Protein AF-W2Y1C1-F1 (afdb_monomer)

Organism: NCBI:txid1317064

Solvent-accessible surface area (backbone atoms only — not comparable to full-atom values): 19118 Å² total; per-residue (Å²): 136,92,86,82,86,90,80,85,86,87,85,84,86,80,88,86,84,77,86,64,87,60,92,94,52,86,65,85,76,86,82,82,87,80,84,95,83,84,92,86,86,74,84,79,71,72,71,72,73,74,77,75,71,85,65,76,79,75,76,80,75,84,73,80,56,104,54,72,65,64,67,72,53,50,50,73,66,54,54,57,51,49,73,68,42,90,41,100,44,55,74,48,50,44,58,72,80,59,86,92,55,79,91,70,77,86,34,78,42,81,39,83,65,96,59,75,68,69,80,72,56,66,65,88,60,43,38,34,40,30,51,57,84,54,64,69,57,49,34,52,33,36,74,62,64,22,37,37,22,40,68,59,60,73,81,63,59,87,44,42,68,38,63,67,58,42,46,46,43,37,36,71,51,62,51,61,67,92,83,64,93,84,76,73,84,67,103,72,78,75,44,60,56,49,72,87,7,55,52,43,55,19,64,78,63,45,28,32,18,38,37,32,65,59,90,60,64,31,48,73,68,47,14,53,24,51,34,49,47,44,40,54,41,46,58,55,33,52,74,36,72,76,35,43,81,42,46,36,36,37,55,39,63,69,47,72,84,34,56,84,50,26,35,57,49,61,72,54,38,52,72,44,28,81,44,68,45,63,50,60,48,59,63,57,82,78,52,88,89,60,101,64,93,74,63,48,57,60,94,72,134

InterPro domains:
  IPR001223 Glycoside hydrolase family 18, catalytic domain [PF00704] (197-298)
  IPR017853 Glycoside hydrolase superfamily [SSF51445] (135-301)
  IPR051887 Glycosyl Hydrolase 18 Domain-Containing Protein [PTHR46290] (194-298)

Structure (mmCIF, N/CA/C/O backbone):
data_AF-W2Y1C1-F1
#
_entry.id   AF-W2Y1C1-F1
#
loop_
_atom_site.group_PDB
_atom_site.id
_atom_site.type_symbol
_atom_site.label_atom_id
_atom_site.label_alt_id
_atom_site.label_comp_id
_atom_site.label_asym_id
_atom_site.label_entity_id
_atom_site.label_seq_id
_atom_site.pdbx_PDB_ins_code
_atom_site.Cartn_x
_atom_site.Cartn_y
_atom_site.Cartn_z
_atom_site.occupancy
_atom_site.B_iso_or_equiv
_atom_site.auth_seq_id
_atom_site.auth_comp_id
_atom_site.auth_asym_id
_atom_site.auth_atom_id
_atom_site.pdbx_PDB_model_num
ATOM 1 N N . MET A 1 1 ? -38.221 22.170 106.909 1.00 33.59 1 MET A N 1
ATOM 2 C CA . MET A 1 1 ? -37.457 20.911 107.041 1.00 33.59 1 MET A CA 1
ATOM 3 C C . MET A 1 1 ? -37.468 20.215 105.690 1.00 33.59 1 MET A C 1
ATOM 5 O O . MET A 1 1 ? -38.482 20.268 105.009 1.00 33.59 1 MET A O 1
ATOM 9 N N . GLU A 1 2 ? -36.304 19.722 105.279 1.00 37.00 2 GLU A N 1
ATOM 10 C CA . GLU A 1 2 ? -35.872 19.423 103.906 1.00 37.00 2 GLU A CA 1
ATOM 11 C C . GLU A 1 2 ? -36.689 18.449 103.045 1.00 37.00 2 GLU A C 1
ATOM 13 O O . GLU A 1 2 ? -37.281 17.485 103.519 1.00 37.00 2 GLU A O 1
ATOM 18 N N . GLY A 1 3 ? -36.538 18.641 101.728 1.00 28.33 3 GLY A N 1
ATO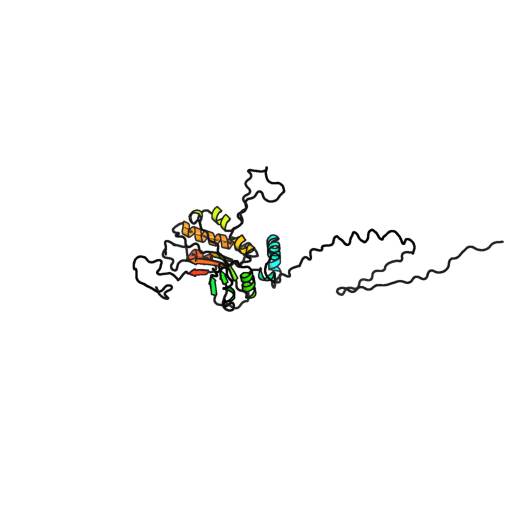M 19 C CA . GLY A 1 3 ? -36.757 17.647 100.673 1.00 28.33 3 GLY A CA 1
ATOM 20 C C . GLY A 1 3 ? -37.292 18.321 99.404 1.00 28.33 3 GLY A C 1
ATOM 21 O O . GLY A 1 3 ? -38.180 19.149 99.492 1.00 28.33 3 GLY A O 1
ATOM 22 N N . ARG A 1 4 ? -36.851 18.050 98.174 1.00 31.17 4 ARG A N 1
ATOM 23 C CA . ARG A 1 4 ? -35.955 17.029 97.631 1.00 31.17 4 ARG A CA 1
ATOM 24 C C . ARG A 1 4 ? -35.620 17.456 96.189 1.00 31.17 4 ARG A C 1
ATOM 26 O O . ARG A 1 4 ? -36.469 18.004 95.493 1.00 31.17 4 ARG A O 1
ATOM 33 N N . LYS A 1 5 ? -34.380 17.201 95.768 1.00 31.73 5 LYS A N 1
ATOM 34 C CA . LYS A 1 5 ? -33.826 17.478 94.432 1.00 31.73 5 LYS A CA 1
ATOM 35 C C . LYS A 1 5 ? -34.551 16.715 93.308 1.00 31.73 5 LYS A C 1
ATOM 37 O O . LYS A 1 5 ? -35.069 15.618 93.510 1.00 31.73 5 LYS A O 1
ATOM 42 N N . SER A 1 6 ? -34.509 17.328 92.130 1.00 32.16 6 SER A N 1
ATOM 43 C CA . SER A 1 6 ? -35.015 16.920 90.818 1.00 32.16 6 SER A CA 1
ATOM 44 C C . SER A 1 6 ? -34.502 15.562 90.300 1.00 32.16 6 SER A C 1
ATOM 46 O O . SER A 1 6 ? -33.343 15.195 90.491 1.00 32.16 6 SER A O 1
ATOM 48 N N . ARG A 1 7 ? -35.365 14.846 89.560 1.00 31.11 7 ARG A N 1
ATOM 49 C CA . ARG A 1 7 ? -35.014 13.807 88.570 1.00 31.11 7 ARG A CA 1
ATOM 50 C C . ARG A 1 7 ? -35.777 14.100 87.266 1.00 31.11 7 ARG A C 1
ATOM 52 O O . ARG A 1 7 ? -36.976 14.356 87.361 1.00 31.11 7 ARG A O 1
ATOM 59 N N . PRO A 1 8 ? -35.143 14.051 86.082 1.00 32.84 8 PRO A N 1
ATOM 60 C CA . PRO A 1 8 ? -35.840 14.163 84.801 1.00 32.84 8 PRO A CA 1
ATOM 61 C C . PRO A 1 8 ? -36.408 12.803 84.327 1.00 32.84 8 PRO A C 1
ATOM 63 O O . PRO A 1 8 ? -35.966 11.754 84.812 1.00 32.84 8 PRO A O 1
ATOM 66 N N . PRO A 1 9 ? -37.391 12.799 83.402 1.00 31.77 9 PRO A N 1
ATOM 67 C CA . PRO A 1 9 ? -37.983 11.592 82.825 1.00 31.77 9 PRO A CA 1
ATOM 68 C C . PRO A 1 9 ? -37.158 11.003 81.663 1.00 31.77 9 PRO A C 1
ATOM 70 O O . PRO A 1 9 ? -36.248 11.627 81.132 1.00 31.77 9 PRO A O 1
ATOM 73 N N . LYS A 1 10 ? -37.486 9.749 81.336 1.00 33.12 10 LYS A N 1
ATOM 74 C CA . LYS A 1 10 ? -36.763 8.784 80.492 1.00 33.12 10 LYS A CA 1
ATOM 75 C C . LYS A 1 10 ? -36.740 9.153 78.996 1.00 33.12 10 LYS A C 1
ATOM 77 O O . LYS A 1 10 ? -37.802 9.323 78.406 1.00 33.12 10 LYS A O 1
ATOM 82 N N . ASP A 1 11 ? -35.555 9.129 78.384 1.00 30.27 11 ASP A N 1
ATOM 83 C CA . ASP A 1 11 ? -35.359 9.161 76.927 1.00 30.27 11 ASP A CA 1
ATOM 84 C C . ASP A 1 11 ? -35.659 7.788 76.295 1.00 30.27 11 ASP A C 1
ATOM 86 O O . ASP A 1 11 ? -35.026 6.779 76.614 1.00 30.27 11 ASP A O 1
ATOM 90 N N . THR A 1 12 ? -36.610 7.740 75.361 1.00 32.06 12 THR A N 1
ATOM 91 C CA . THR A 1 12 ? -36.814 6.611 74.438 1.00 32.06 12 THR A CA 1
ATOM 92 C C . THR A 1 12 ? -35.918 6.779 73.209 1.00 32.06 12 THR A C 1
ATOM 94 O O . THR A 1 12 ? -36.185 7.622 72.357 1.00 32.06 12 THR A O 1
ATOM 97 N N . PHE A 1 13 ? -34.878 5.950 73.084 1.00 31.59 13 PHE A N 1
ATOM 98 C CA . PHE A 1 13 ? -34.074 5.815 71.865 1.00 31.59 13 PHE A CA 1
ATOM 99 C C . PHE A 1 13 ? -34.781 4.888 70.861 1.00 31.59 13 PHE A C 1
ATOM 101 O O . PHE A 1 13 ? -35.104 3.748 71.194 1.00 31.59 13 PHE A O 1
ATOM 108 N N . ARG A 1 14 ? -34.980 5.332 69.613 1.00 35.50 14 ARG A N 1
ATOM 109 C CA . ARG A 1 14 ? -35.251 4.437 68.474 1.00 35.50 14 ARG A CA 1
ATOM 110 C C . ARG A 1 14 ? -34.056 4.462 67.526 1.00 35.50 14 ARG A C 1
ATOM 112 O O . ARG A 1 14 ? -33.655 5.524 67.065 1.00 35.50 14 ARG A O 1
ATOM 119 N N . SER A 1 15 ? -33.499 3.284 67.263 1.00 30.78 15 SER A N 1
ATOM 120 C CA . SER A 1 15 ? -32.454 3.063 66.262 1.00 30.78 15 SER A CA 1
ATOM 121 C C . SER A 1 15 ? -33.095 2.882 64.885 1.00 30.78 15 SER A C 1
ATOM 123 O O . SER A 1 15 ? -34.077 2.149 64.763 1.00 30.78 15 SER A O 1
ATOM 125 N N . PHE A 1 16 ? -32.538 3.525 63.859 1.00 36.47 16 PHE A N 1
ATOM 126 C CA . PHE A 1 16 ? -32.859 3.248 62.460 1.00 36.47 16 PHE A CA 1
ATOM 127 C C . PHE A 1 16 ? -31.677 2.526 61.819 1.00 36.47 16 PHE A C 1
ATOM 129 O O . PHE A 1 16 ? -30.530 2.943 61.958 1.00 36.47 16 PHE A O 1
ATOM 136 N N . SER A 1 17 ? -31.959 1.433 61.115 1.00 30.03 17 SER A N 1
ATOM 137 C CA . SER A 1 17 ? -30.985 0.719 60.288 1.00 30.03 17 SER A CA 1
ATOM 138 C C . SER A 1 17 ? -31.431 0.809 58.835 1.00 30.03 17 SER A C 1
ATOM 140 O O . SER A 1 17 ? -32.574 0.483 58.523 1.00 30.03 17 SER A O 1
ATOM 142 N N . CYS A 1 18 ? -30.541 1.267 57.956 1.00 33.91 18 CYS A N 1
ATOM 143 C CA . CYS A 1 18 ? -30.734 1.239 56.510 1.00 33.91 18 CYS A CA 1
ATOM 144 C C . CYS A 1 18 ? -29.774 0.200 55.922 1.00 33.91 18 CYS A C 1
ATOM 146 O O . CYS A 1 18 ? -28.588 0.203 56.251 1.00 33.91 18 CYS A O 1
ATOM 148 N N . VAL A 1 19 ? -30.294 -0.700 55.088 1.00 31.72 19 VAL A N 1
ATOM 149 C CA . VAL A 1 19 ? -29.521 -1.759 54.430 1.00 31.72 19 VAL A CA 1
ATOM 150 C C . VAL A 1 19 ? -29.437 -1.419 52.948 1.00 31.72 19 VAL A C 1
ATOM 152 O O . VAL A 1 19 ? -30.465 -1.331 52.281 1.00 31.72 19 VAL A O 1
ATOM 155 N N . ILE A 1 20 ? -28.223 -1.245 52.427 1.00 38.78 20 ILE A N 1
ATOM 156 C CA . ILE A 1 20 ? -27.975 -1.042 50.994 1.00 38.78 20 ILE A CA 1
ATOM 157 C C . ILE A 1 20 ? -27.226 -2.264 50.465 1.00 38.78 20 ILE A C 1
ATOM 159 O O . ILE A 1 20 ? -26.261 -2.721 51.077 1.00 38.78 20 ILE A O 1
ATOM 163 N N . ARG A 1 21 ? -27.682 -2.807 49.331 1.00 28.33 21 ARG A N 1
ATOM 164 C CA . ARG A 1 21 ? -27.119 -4.010 48.709 1.00 28.33 21 ARG A CA 1
ATOM 165 C C . ARG A 1 21 ? -26.461 -3.641 47.380 1.00 28.33 21 ARG A C 1
ATOM 167 O O . ARG A 1 21 ? -27.144 -3.187 46.470 1.00 28.33 21 ARG A O 1
ATOM 174 N N . SER A 1 22 ? -25.155 -3.867 47.267 1.00 34.47 22 SER A N 1
ATOM 175 C CA . SER A 1 22 ? -24.415 -3.815 46.002 1.00 34.47 22 SER A CA 1
ATOM 176 C C . SER A 1 22 ? -23.390 -4.948 45.980 1.00 34.47 22 SER A C 1
ATOM 178 O O . SER A 1 22 ? -22.677 -5.150 46.960 1.00 34.47 22 SER A O 1
ATOM 180 N N . SER A 1 23 ? -23.377 -5.719 44.891 1.00 47.03 23 SER A N 1
ATOM 181 C CA . SER A 1 23 ? -22.352 -6.722 44.560 1.00 47.03 23 SER A CA 1
ATOM 182 C C . SER A 1 23 ? -21.914 -7.641 45.711 1.00 47.03 23 SER A C 1
ATOM 184 O O . SER A 1 23 ? -20.734 -7.746 46.026 1.00 47.03 23 SER A O 1
ATOM 186 N N . GLY A 1 24 ? -22.871 -8.332 46.339 1.00 44.22 24 GLY A N 1
ATOM 187 C CA . GLY A 1 24 ? -22.596 -9.510 47.176 1.00 44.22 24 GLY A CA 1
ATOM 188 C C . GLY A 1 24 ? -22.028 -9.270 48.582 1.00 44.22 24 GLY A C 1
ATOM 189 O O . GLY A 1 24 ? -21.996 -10.222 49.357 1.00 44.22 24 GLY A O 1
ATOM 190 N N . THR A 1 25 ? -21.672 -8.040 48.959 1.00 32.53 25 THR A N 1
ATOM 191 C CA . THR A 1 25 ? -21.098 -7.735 50.284 1.00 32.53 25 THR A CA 1
ATOM 192 C C . THR A 1 25 ? -22.050 -6.872 51.113 1.00 32.53 25 THR A C 1
ATOM 194 O O . THR A 1 25 ? -22.558 -5.855 50.640 1.00 32.53 25 THR A O 1
ATOM 197 N N . LEU A 1 26 ? -22.321 -7.288 52.355 1.00 29.98 26 LEU A N 1
ATOM 198 C CA . LEU A 1 26 ? -23.201 -6.575 53.285 1.00 29.98 26 LEU A CA 1
ATOM 199 C C . LEU A 1 26 ? -22.378 -5.597 54.132 1.00 29.98 26 LEU A C 1
ATOM 201 O O . LEU A 1 26 ? -21.481 -6.018 54.859 1.00 29.98 26 LEU A O 1
ATOM 205 N N . TYR A 1 27 ? -22.707 -4.308 54.074 1.00 34.59 27 TYR A N 1
ATOM 206 C CA . TYR A 1 27 ? -22.121 -3.296 54.954 1.00 34.59 27 TYR A CA 1
ATOM 207 C C . TYR A 1 27 ? -23.166 -2.839 55.970 1.00 34.59 27 TYR A C 1
ATOM 209 O O . TYR A 1 27 ? -24.255 -2.404 55.597 1.00 34.59 27 TYR A O 1
ATOM 217 N N . GLN A 1 28 ? -22.831 -2.933 57.258 1.00 30.23 28 GLN A N 1
ATOM 218 C CA . GLN A 1 28 ? -23.665 -2.443 58.352 1.00 30.23 28 GLN A CA 1
ATOM 219 C C . GLN A 1 28 ? -23.005 -1.198 58.948 1.00 30.23 28 GLN A C 1
ATOM 221 O O . GLN A 1 28 ? -21.964 -1.289 59.593 1.00 30.23 28 GLN A O 1
ATOM 226 N N . ILE A 1 29 ? -23.598 -0.028 58.715 1.00 37.66 29 ILE A N 1
ATOM 227 C CA . ILE A 1 29 ? -23.117 1.240 59.275 1.00 37.66 29 ILE A CA 1
ATOM 228 C C . ILE A 1 29 ? -24.032 1.613 60.442 1.00 37.66 29 ILE A C 1
ATOM 230 O O . ILE A 1 29 ? -25.232 1.815 60.255 1.00 37.66 29 ILE A O 1
ATOM 234 N N . GLN A 1 30 ? -23.473 1.697 61.651 1.00 32.31 30 GLN A N 1
ATOM 235 C CA . GLN A 1 30 ? -24.168 2.256 62.811 1.00 32.31 30 GLN A CA 1
ATOM 236 C C . GLN A 1 30 ? -23.915 3.761 62.880 1.00 32.31 30 GLN A C 1
ATOM 238 O O . GLN A 1 30 ? -22.775 4.192 63.035 1.00 32.31 30 GLN A O 1
ATOM 243 N N . ILE A 1 31 ? -24.977 4.562 62.802 1.00 41.81 31 ILE A N 1
ATOM 244 C CA . ILE A 1 31 ? -24.903 6.004 63.051 1.00 41.81 31 ILE A CA 1
ATOM 245 C C . ILE A 1 31 ? -25.403 6.261 64.477 1.00 41.81 31 ILE A C 1
ATOM 247 O O . ILE A 1 31 ? -26.565 6.006 64.794 1.00 41.81 31 ILE A O 1
ATOM 251 N N . GLY A 1 32 ? -24.503 6.730 65.346 1.00 30.23 32 GLY A N 1
ATOM 252 C CA . GLY A 1 32 ? -24.817 7.182 66.704 1.00 30.23 32 GLY A CA 1
ATOM 253 C C . GLY A 1 32 ? -25.530 8.538 66.689 1.00 30.23 32 GLY A C 1
ATOM 254 O O . GLY A 1 32 ? -25.174 9.421 65.915 1.00 30.23 32 GLY A O 1
ATOM 255 N N . GLY A 1 33 ? -26.570 8.676 67.515 1.00 31.58 33 GLY A N 1
ATOM 256 C CA . GLY A 1 33 ? -27.551 9.764 67.453 1.00 31.58 33 GLY A CA 1
ATOM 257 C C . GLY A 1 33 ? -27.022 11.177 67.732 1.00 31.58 33 GLY A C 1
ATOM 258 O O . GLY A 1 33 ? -26.149 11.385 68.572 1.00 31.58 33 GLY A O 1
ATOM 259 N N . ILE A 1 34 ? -27.636 12.157 67.063 1.00 35.75 34 ILE A N 1
ATOM 260 C CA . ILE A 1 34 ? -27.448 13.598 67.287 1.00 35.75 34 ILE A CA 1
ATOM 261 C C . ILE A 1 34 ? -28.787 14.186 67.768 1.00 35.75 34 ILE A C 1
ATOM 263 O O . ILE A 1 34 ? -29.848 13.819 67.262 1.00 35.75 34 ILE A O 1
ATOM 267 N N . ARG A 1 35 ? -28.740 15.064 68.781 1.00 32.22 35 ARG A N 1
ATOM 268 C CA . ARG A 1 35 ? -29.907 15.755 69.361 1.00 32.22 35 ARG A CA 1
ATOM 269 C C . ARG A 1 35 ? -30.404 16.892 68.457 1.00 32.22 35 ARG A C 1
ATOM 271 O O . ARG A 1 35 ? -29.612 17.590 67.834 1.00 32.22 35 ARG A O 1
ATOM 278 N N . TYR A 1 36 ? -31.726 17.063 68.433 1.00 38.03 36 TYR A N 1
ATOM 279 C CA . TYR A 1 36 ? -32.459 18.163 67.804 1.00 38.03 36 TYR A CA 1
ATOM 280 C C . TYR A 1 36 ? -32.119 19.501 68.476 1.00 38.03 36 TYR A C 1
ATOM 282 O O . TYR A 1 36 ? -32.467 19.681 69.635 1.00 38.03 36 TYR A O 1
ATOM 290 N N . GLU A 1 37 ? -31.448 20.399 67.753 1.00 39.38 37 GLU A N 1
ATOM 291 C CA . GLU A 1 37 ? -31.664 21.860 67.709 1.00 39.38 37 GLU A CA 1
ATOM 292 C C . GLU A 1 37 ? -30.449 22.520 67.044 1.00 39.38 37 GLU A C 1
ATOM 294 O O . GLU A 1 37 ? -29.437 22.768 67.687 1.00 39.38 37 GLU A O 1
ATOM 299 N N . GLN A 1 38 ? -30.545 22.746 65.732 1.00 35.00 38 GLN A N 1
ATOM 300 C CA . GLN A 1 38 ? -29.892 23.819 64.959 1.00 35.00 38 GLN A CA 1
ATOM 301 C C . GLN A 1 38 ? -30.310 23.653 63.489 1.00 35.00 38 GLN A C 1
ATOM 303 O O . GLN A 1 38 ? -29.526 23.378 62.584 1.00 35.00 38 GLN A O 1
ATOM 308 N N . ALA A 1 39 ? -31.617 23.765 63.258 1.00 44.31 39 ALA A N 1
ATOM 309 C CA . ALA A 1 39 ? -32.189 23.879 61.928 1.00 44.31 39 ALA A CA 1
ATOM 310 C C . ALA A 1 39 ? -32.292 25.369 61.585 1.00 44.31 39 ALA A C 1
ATOM 312 O O . ALA A 1 39 ? -33.227 26.014 62.037 1.00 44.31 39 ALA A O 1
ATOM 313 N N . MET A 1 40 ? -31.308 25.906 60.854 1.00 43.72 40 MET A N 1
ATOM 314 C CA . MET A 1 40 ? -31.415 27.039 59.904 1.00 43.72 40 MET A CA 1
ATOM 315 C C . MET A 1 40 ? -30.046 27.695 59.669 1.00 43.72 40 MET A C 1
ATOM 317 O O . MET A 1 40 ? -29.857 28.862 59.980 1.00 43.72 40 MET A O 1
ATOM 321 N N . GLN A 1 41 ? -29.081 26.966 59.095 1.00 39.50 41 GLN A N 1
ATOM 322 C CA . GLN A 1 41 ? -27.961 27.587 58.360 1.00 39.50 41 GLN A CA 1
ATOM 323 C C . GLN A 1 41 ? -27.141 26.579 57.533 1.00 39.50 41 GLN A C 1
ATOM 325 O O . GLN A 1 41 ? -25.924 26.627 57.509 1.00 39.50 41 GLN A O 1
ATOM 330 N N . CYS A 1 42 ? -27.799 25.664 56.813 1.00 34.12 42 CYS A N 1
ATOM 331 C CA . CYS A 1 42 ? -27.120 24.751 55.872 1.00 34.12 42 CYS A CA 1
ATOM 332 C C . CYS A 1 42 ? -27.890 24.567 54.552 1.00 34.12 42 CYS A C 1
ATOM 334 O O . CYS A 1 42 ? -27.842 23.504 53.945 1.00 34.12 42 CYS A O 1
ATOM 336 N N . LEU A 1 43 ? -28.605 25.597 54.086 1.00 39.59 43 LEU A N 1
ATOM 337 C CA . LEU A 1 43 ? -29.341 25.551 52.809 1.00 39.59 43 LEU A CA 1
ATOM 338 C C . LEU A 1 43 ? -28.668 26.326 51.664 1.00 39.59 43 LEU A C 1
ATOM 340 O O . LEU A 1 43 ? -29.218 26.390 50.573 1.00 39.59 43 LEU A O 1
ATOM 344 N N . LEU A 1 44 ? -27.454 26.850 51.871 1.00 40.19 44 LEU A N 1
ATOM 345 C CA . LEU A 1 44 ? -26.709 27.595 50.841 1.00 40.19 44 LEU A CA 1
ATOM 346 C C . LEU A 1 44 ? -25.335 27.013 50.469 1.00 40.19 44 LEU A C 1
ATOM 348 O O . LEU A 1 44 ? -24.676 27.555 49.593 1.00 40.19 44 LEU A O 1
ATOM 352 N N . VAL A 1 45 ? -24.923 25.877 51.043 1.00 41.25 45 VAL A N 1
ATOM 353 C CA . VAL A 1 45 ? -23.662 25.197 50.657 1.00 41.25 45 VAL A CA 1
ATOM 354 C C . VAL A 1 45 ? -23.911 23.882 49.896 1.00 41.25 45 VAL A C 1
ATOM 356 O O . VAL A 1 45 ? -23.011 23.342 49.263 1.00 41.25 45 VAL A O 1
ATOM 359 N N . GLY A 1 46 ? -25.158 23.397 49.851 1.00 37.31 46 GLY A N 1
ATOM 360 C CA . GLY A 1 46 ? -25.524 22.167 49.133 1.00 37.31 46 GLY A CA 1
ATOM 361 C C . GLY A 1 46 ? -25.825 22.329 47.636 1.00 37.31 46 GLY A C 1
ATOM 362 O O . GLY A 1 46 ? -25.932 21.328 46.939 1.00 37.31 46 GLY A O 1
ATOM 363 N N . LEU A 1 47 ? -25.958 23.559 47.127 1.00 39.69 47 LEU A N 1
ATOM 364 C CA . LEU A 1 47 ? -26.358 23.821 45.732 1.00 39.69 47 LEU A CA 1
ATOM 365 C C . LEU A 1 47 ? -25.223 24.313 44.821 1.00 39.69 47 LEU A C 1
ATOM 367 O O . LEU A 1 47 ? -25.422 24.400 43.615 1.00 39.69 47 LEU A O 1
ATOM 371 N N . VAL A 1 48 ? -24.020 24.561 45.352 1.00 39.34 48 VAL A N 1
ATOM 372 C CA . VAL A 1 48 ? -22.845 24.956 44.541 1.00 39.34 48 VAL A CA 1
ATOM 373 C C . VAL A 1 48 ? -21.913 23.770 44.235 1.00 39.34 48 VAL A C 1
ATOM 375 O O . VAL A 1 48 ? -21.058 23.862 43.364 1.00 39.34 48 VAL A O 1
ATOM 378 N N . LEU A 1 49 ? -22.131 22.600 44.848 1.00 38.66 49 LEU A N 1
ATOM 379 C CA . LEU A 1 49 ? -21.380 21.367 44.546 1.00 38.66 49 LEU A CA 1
ATOM 380 C C . LEU A 1 49 ? -22.110 20.394 43.601 1.00 38.66 49 LEU A C 1
ATOM 382 O O . LEU A 1 49 ? -21.600 19.314 43.326 1.00 38.66 49 LEU A O 1
ATOM 386 N N . LEU A 1 50 ? -23.265 20.785 43.053 1.00 41.22 50 LEU A N 1
ATOM 387 C CA . LEU A 1 50 ? -23.993 20.024 42.023 1.00 41.22 50 LEU A CA 1
ATOM 388 C C . LEU A 1 50 ? -23.775 20.557 40.592 1.00 41.22 50 LEU A C 1
ATOM 390 O O . LEU A 1 50 ? -24.395 20.062 39.658 1.00 41.22 50 LEU A O 1
ATOM 394 N N . ALA A 1 51 ? -22.873 21.528 40.404 1.00 43.12 51 ALA A N 1
ATOM 395 C CA . ALA A 1 51 ? -22.558 22.124 39.098 1.00 43.12 51 ALA A CA 1
ATOM 396 C C . ALA A 1 51 ? -21.104 21.891 38.632 1.00 43.12 51 ALA A C 1
ATOM 398 O O . ALA A 1 51 ? -20.607 22.618 37.777 1.00 43.12 51 ALA A O 1
ATOM 399 N N . ALA A 1 52 ? -20.410 20.881 39.167 1.00 40.78 52 ALA A N 1
ATOM 400 C CA . ALA A 1 52 ? -19.052 20.532 38.737 1.00 40.78 52 ALA A CA 1
ATOM 401 C C . ALA A 1 52 ? -18.812 19.016 38.735 1.00 40.78 52 ALA A C 1
ATOM 403 O O . ALA A 1 52 ? -17.815 18.519 39.247 1.00 40.78 52 ALA A O 1
ATOM 404 N N . THR A 1 53 ? -19.733 18.264 38.139 1.00 38.62 53 THR A N 1
ATOM 405 C CA . THR A 1 53 ? -19.451 16.906 37.667 1.00 38.62 53 THR A CA 1
ATOM 406 C C . THR A 1 53 ? -20.037 16.724 36.271 1.00 38.62 53 THR A C 1
ATOM 408 O O . THR A 1 53 ? -20.862 15.850 36.023 1.00 38.62 53 THR A O 1
ATOM 411 N N . THR A 1 54 ? -19.539 17.494 35.299 1.00 38.94 54 THR A N 1
ATOM 412 C CA . THR A 1 54 ? -19.317 16.915 33.968 1.00 38.94 54 THR A CA 1
ATOM 413 C C . THR A 1 54 ? -18.295 15.800 34.145 1.00 38.94 54 THR A C 1
ATOM 415 O O . THR A 1 54 ? -17.095 15.976 33.949 1.00 38.94 54 THR A O 1
ATOM 418 N N . GLN A 1 55 ? -18.772 14.643 34.602 1.00 36.22 55 GLN A N 1
ATOM 419 C CA . GLN A 1 55 ? -18.075 13.396 34.386 1.00 36.22 55 GLN A CA 1
ATOM 420 C C . GLN A 1 55 ? -17.970 13.273 32.870 1.00 36.22 55 GLN A C 1
ATOM 422 O O . GLN A 1 55 ? -18.969 13.046 32.187 1.00 36.22 55 GLN A O 1
ATOM 427 N N . CYS A 1 56 ? -16.760 13.456 32.338 1.00 35.00 56 CYS A N 1
ATOM 428 C CA . CYS A 1 56 ? -16.379 12.755 31.127 1.00 35.00 56 CYS A CA 1
ATOM 429 C C . CYS A 1 56 ? -16.795 11.305 31.358 1.00 35.00 56 CYS A C 1
ATOM 431 O O . CYS A 1 56 ? -16.210 10.612 32.192 1.00 35.00 56 CYS A O 1
ATOM 433 N N . VAL A 1 57 ? -17.846 10.866 30.670 1.00 30.81 57 VAL A N 1
ATOM 434 C CA . VAL A 1 57 ? -18.120 9.447 30.514 1.00 30.81 57 VAL A CA 1
ATOM 435 C C . VAL A 1 57 ? -16.936 8.927 29.715 1.00 30.81 57 VAL A C 1
ATOM 437 O O . VAL A 1 57 ? -16.923 8.968 28.487 1.00 30.81 57 VAL A O 1
ATOM 440 N N . SER A 1 58 ? -15.887 8.519 30.426 1.00 34.81 58 SER A N 1
ATOM 441 C CA . SER A 1 58 ? -14.829 7.703 29.866 1.00 34.81 58 SER A CA 1
ATOM 442 C C . SER A 1 58 ? -15.510 6.404 29.468 1.00 34.81 58 SER A C 1
ATOM 444 O O . SER A 1 58 ? -15.806 5.552 30.307 1.00 34.81 58 SER A O 1
ATOM 446 N N . ARG A 1 59 ? -15.873 6.295 28.187 1.00 31.70 59 ARG A N 1
ATOM 447 C CA . ARG A 1 59 ? -16.220 5.013 27.587 1.00 31.70 59 ARG A CA 1
ATOM 448 C C . ARG A 1 59 ? -14.949 4.176 27.669 1.00 31.70 59 ARG A C 1
ATOM 450 O O . ARG A 1 59 ? -14.079 4.296 26.815 1.00 31.70 59 ARG A O 1
ATOM 457 N N . SER A 1 60 ? -14.820 3.357 28.709 1.00 41.53 60 SER A N 1
ATOM 458 C CA . SER A 1 60 ? -13.824 2.295 28.728 1.00 41.53 60 SER A CA 1
ATOM 459 C C . SER A 1 60 ? -14.181 1.335 27.597 1.00 41.53 60 SER A C 1
ATOM 461 O O . SER A 1 60 ? -15.135 0.562 27.701 1.00 41.53 60 SER A O 1
ATOM 463 N N . VAL A 1 61 ? -13.473 1.468 26.476 1.00 39.88 61 VAL A N 1
ATOM 464 C CA . VAL A 1 61 ? -13.579 0.582 25.319 1.00 39.88 61 VAL A CA 1
ATOM 465 C C . VAL A 1 61 ? -13.062 -0.781 25.752 1.00 39.88 61 VAL A C 1
ATOM 467 O O . VAL A 1 61 ? -11.902 -0.913 26.137 1.00 39.88 61 VAL A O 1
ATOM 470 N N . SER A 1 62 ? -13.918 -1.797 25.698 1.00 35.59 62 SER A N 1
ATOM 471 C CA . SER A 1 62 ? -13.466 -3.168 25.891 1.00 35.59 62 SER A CA 1
ATOM 472 C C . SER A 1 62 ? -12.789 -3.647 24.611 1.00 35.59 62 SER A C 1
ATOM 474 O O . SER A 1 62 ? -13.442 -4.148 23.697 1.00 35.59 62 SER A O 1
ATOM 476 N N . VAL A 1 63 ? -11.477 -3.429 24.529 1.00 43.53 63 VAL A N 1
ATOM 477 C CA . VAL A 1 63 ? -10.607 -4.014 23.505 1.00 43.53 63 VAL A CA 1
ATOM 478 C C . VAL A 1 63 ? -10.409 -5.481 23.885 1.00 43.53 63 VAL A C 1
ATOM 480 O O . VAL A 1 63 ? -9.488 -5.821 24.622 1.00 43.53 63 VAL A O 1
ATOM 483 N N . TYR A 1 64 ? -11.329 -6.353 23.474 1.00 36.88 64 TYR A N 1
ATOM 484 C CA . TYR A 1 64 ? -11.118 -7.792 23.596 1.00 36.88 64 TYR A CA 1
ATOM 485 C C . TYR A 1 64 ? -10.269 -8.278 22.419 1.00 36.88 64 TYR A C 1
ATOM 487 O O . TYR A 1 64 ? -10.743 -8.312 21.288 1.00 36.88 64 TYR A O 1
ATOM 495 N N . ASP A 1 65 ? -9.048 -8.704 22.724 1.00 45.94 65 ASP A N 1
ATOM 496 C CA . ASP A 1 65 ? -8.407 -9.853 22.084 1.00 45.94 65 ASP A CA 1
ATOM 497 C C . ASP A 1 65 ? -8.331 -10.963 23.152 1.00 45.94 65 ASP A C 1
ATOM 499 O O . ASP A 1 65 ? -8.280 -10.679 24.352 1.00 45.94 65 ASP A O 1
ATOM 503 N N . ALA A 1 66 ? -8.364 -12.233 22.747 1.00 41.34 66 ALA A N 1
ATOM 504 C CA . ALA A 1 66 ? -8.459 -13.432 23.585 1.00 41.34 66 ALA A CA 1
ATOM 505 C C . ALA A 1 66 ? -7.295 -13.621 24.585 1.00 41.34 66 ALA A C 1
ATOM 507 O O . ALA A 1 66 ? -7.241 -14.614 25.311 1.00 41.34 66 ALA A O 1
ATOM 508 N N . LYS A 1 67 ? -6.375 -12.661 24.662 1.00 44.88 67 LYS A N 1
ATOM 509 C CA . LYS A 1 67 ? -5.401 -12.454 25.730 1.00 44.88 67 LYS A CA 1
ATOM 510 C C . LYS A 1 67 ? -5.209 -10.938 25.823 1.00 44.88 67 LYS A C 1
ATOM 512 O O . LYS A 1 67 ? -4.932 -10.330 24.799 1.00 44.88 67 LYS A O 1
ATOM 517 N N . GLY A 1 68 ? -5.284 -10.316 27.000 1.00 50.09 68 GLY A N 1
ATOM 518 C CA . GLY A 1 68 ? -5.117 -8.856 27.198 1.00 50.09 68 GLY A CA 1
ATOM 519 C C . GLY A 1 68 ? -3.797 -8.221 26.704 1.00 50.09 68 GLY A C 1
ATOM 520 O O . GLY A 1 68 ? -3.560 -7.046 26.936 1.00 50.09 68 GLY A O 1
ATOM 521 N N . LEU A 1 69 ? -2.964 -8.969 25.979 1.00 59.44 69 LEU A N 1
ATOM 522 C CA . LEU A 1 69 ? -1.666 -8.598 25.424 1.00 59.44 69 LEU A CA 1
ATOM 523 C C . LEU A 1 69 ? -1.714 -7.468 24.383 1.00 59.44 69 LEU A C 1
ATOM 525 O O . LEU A 1 69 ? -0.755 -6.705 24.313 1.00 59.44 69 LEU A O 1
ATOM 529 N N . PHE A 1 70 ? -2.765 -7.351 23.560 1.00 73.44 70 PHE A N 1
ATOM 530 C CA . PHE A 1 70 ? -2.804 -6.319 22.511 1.00 73.44 70 PHE A CA 1
ATOM 531 C C . PHE A 1 70 ? -3.060 -4.918 23.090 1.00 73.44 70 PHE A C 1
ATOM 533 O O . PHE A 1 70 ? -2.344 -3.972 22.769 1.00 73.44 70 PHE A O 1
ATOM 540 N N . ALA A 1 71 ? -4.028 -4.790 24.004 1.00 70.06 71 ALA A N 1
ATOM 541 C CA . ALA A 1 71 ? -4.372 -3.518 24.643 1.00 70.06 71 ALA A CA 1
ATOM 542 C C . ALA A 1 71 ? -3.229 -2.948 25.506 1.00 70.06 71 ALA A C 1
ATOM 544 O O . ALA A 1 71 ? -3.094 -1.724 25.616 1.00 70.06 71 ALA A O 1
ATOM 545 N N . ASP A 1 72 ? -2.397 -3.825 26.075 1.00 78.25 72 ASP A N 1
ATOM 546 C CA . ASP A 1 72 ? -1.217 -3.460 26.865 1.00 78.25 72 ASP A CA 1
ATOM 547 C C . ASP A 1 72 ? -0.088 -2.871 26.004 1.00 78.25 72 ASP A C 1
ATOM 549 O O . ASP A 1 72 ? 0.711 -2.076 26.497 1.00 78.25 72 ASP A O 1
ATOM 553 N N . ARG A 1 73 ? -0.035 -3.215 24.709 1.00 84.62 73 ARG A N 1
ATOM 554 C CA . ARG A 1 73 ? 0.971 -2.707 23.759 1.00 84.62 73 ARG A CA 1
ATOM 555 C C . ARG A 1 73 ? 0.602 -1.368 23.123 1.00 84.62 73 ARG A C 1
ATOM 557 O O . ARG A 1 73 ? 1.457 -0.755 22.494 1.00 84.62 73 ARG A O 1
ATOM 564 N N . LEU A 1 74 ? -0.644 -0.913 23.268 1.00 87.50 74 LEU A N 1
ATOM 565 C CA . LEU A 1 74 ? -1.084 0.361 22.701 1.00 87.50 74 LEU A CA 1
ATOM 566 C C . LEU A 1 74 ? -0.449 1.541 23.445 1.00 87.50 74 LEU A C 1
ATOM 568 O O . LEU A 1 74 ? -0.490 1.620 24.681 1.00 87.50 74 LEU A O 1
ATOM 572 N N . THR A 1 75 ? 0.081 2.496 22.686 1.00 88.25 75 THR A N 1
ATOM 573 C CA . THR A 1 75 ? 0.591 3.762 23.223 1.00 88.25 75 THR A CA 1
ATOM 574 C C . THR A 1 75 ? -0.557 4.695 23.627 1.00 88.25 75 THR A C 1
ATOM 576 O O . THR A 1 75 ? -1.740 4.423 23.393 1.00 88.25 75 THR A O 1
ATOM 579 N N . GLN A 1 76 ? -0.232 5.814 24.278 1.00 86.31 76 GLN A N 1
ATOM 580 C CA . GLN A 1 76 ? -1.233 6.841 24.571 1.00 86.31 76 GLN A CA 1
ATOM 581 C C . GLN A 1 76 ? -1.757 7.502 23.286 1.00 86.31 76 GLN A C 1
ATOM 583 O O . GLN A 1 76 ? -2.955 7.778 23.200 1.00 86.31 76 GLN A O 1
ATOM 588 N N . GLU A 1 77 ? -0.894 7.704 22.284 1.00 86.50 77 GLU A N 1
ATOM 589 C CA . GLU A 1 77 ? -1.305 8.206 20.971 1.00 86.50 77 GLU A CA 1
ATOM 590 C C . GLU A 1 77 ? -2.256 7.230 20.272 1.00 86.50 77 GLU A C 1
ATOM 592 O O . GLU A 1 77 ? -3.296 7.654 19.771 1.00 86.50 77 GLU A O 1
ATOM 597 N N . ASP A 1 78 ? -1.978 5.923 20.314 1.00 88.75 78 ASP A N 1
ATOM 598 C CA . ASP A 1 78 ? -2.851 4.909 19.706 1.00 88.75 78 ASP A CA 1
ATOM 599 C C . ASP A 1 78 ? -4.243 4.913 20.335 1.00 88.75 78 ASP A C 1
ATOM 601 O O . ASP A 1 78 ? -5.258 4.897 19.637 1.00 88.75 78 ASP A O 1
ATOM 605 N N . ARG A 1 79 ? -4.318 5.007 21.668 1.00 89.19 79 ARG A N 1
ATOM 606 C CA . ARG A 1 79 ? -5.604 5.133 22.368 1.00 89.19 79 ARG A CA 1
ATOM 607 C C . ARG A 1 79 ? -6.336 6.414 21.965 1.00 89.19 79 ARG A C 1
ATOM 609 O O . ARG A 1 79 ? -7.547 6.378 21.758 1.00 89.19 79 ARG A O 1
ATOM 616 N N . ALA A 1 80 ? -5.623 7.532 21.826 1.00 90.12 80 ALA A N 1
ATOM 617 C CA . ALA A 1 80 ? -6.206 8.800 21.392 1.00 90.12 80 ALA A CA 1
ATOM 618 C C . ALA A 1 80 ? -6.727 8.746 19.946 1.00 90.12 80 ALA A C 1
ATOM 620 O O . ALA A 1 80 ? -7.782 9.318 19.664 1.00 90.12 80 ALA A O 1
ATOM 621 N N . ARG A 1 81 ? -6.037 8.031 19.048 1.00 89.62 81 ARG A N 1
ATOM 622 C CA . ARG A 1 81 ? -6.507 7.755 17.682 1.00 89.62 81 ARG A CA 1
ATOM 623 C C . ARG A 1 81 ? -7.779 6.922 17.701 1.00 89.62 81 ARG A C 1
ATOM 625 O O . ARG A 1 81 ? -8.781 7.344 17.144 1.00 89.62 81 ARG A O 1
ATOM 632 N N . LEU A 1 82 ? -7.804 5.808 18.433 1.00 90.50 82 LEU A N 1
ATOM 633 C CA . LEU A 1 82 ? -8.986 4.937 18.507 1.00 90.50 82 LEU A CA 1
ATOM 634 C C . LEU A 1 82 ? -10.236 5.641 19.062 1.00 90.50 82 LEU A C 1
ATOM 636 O O . LEU A 1 82 ? -11.353 5.283 18.692 1.00 90.50 82 LEU A O 1
ATOM 640 N N . LEU A 1 83 ? -10.080 6.674 19.897 1.00 92.00 83 LEU A N 1
ATOM 641 C CA . LEU A 1 83 ? -11.200 7.517 20.344 1.00 92.00 83 LEU A CA 1
ATOM 642 C C . LEU A 1 83 ? -11.817 8.367 19.220 1.00 92.00 83 LEU A C 1
ATOM 644 O O . LEU A 1 83 ? -12.976 8.762 19.332 1.00 92.00 83 LEU A O 1
ATOM 648 N N . LYS A 1 84 ? -11.066 8.636 18.148 1.00 94.25 84 LYS A N 1
ATOM 649 C CA . LYS A 1 84 ? -11.512 9.340 16.936 1.00 94.25 84 LYS A CA 1
ATOM 650 C C . LYS A 1 84 ? -11.961 8.378 15.829 1.00 94.25 84 LYS A C 1
ATOM 652 O O . LYS A 1 84 ? -12.142 8.810 14.691 1.00 94.25 84 LYS A O 1
ATOM 657 N N . CYS A 1 85 ? -12.121 7.089 16.137 1.00 95.12 85 CYS A N 1
ATOM 658 C CA . CYS A 1 85 ? -12.570 6.089 15.176 1.00 95.12 85 CYS A CA 1
ATOM 659 C C . CYS A 1 85 ? -13.925 6.497 14.559 1.00 95.12 85 CYS A C 1
ATOM 661 O O . CYS A 1 85 ? -14.880 6.722 15.309 1.00 95.12 85 CYS A O 1
ATOM 663 N N . PRO A 1 86 ? -14.043 6.576 13.220 1.00 96.56 86 PRO A N 1
ATOM 664 C CA . PRO A 1 86 ? -15.288 6.968 12.554 1.00 96.56 86 PRO A CA 1
ATOM 665 C C . PRO A 1 86 ? -16.338 5.847 12.517 1.00 96.56 86 PRO A C 1
ATOM 667 O O . PRO A 1 86 ? -17.496 6.094 12.187 1.00 96.56 86 PRO A O 1
ATOM 670 N N . CYS A 1 87 ? -15.954 4.610 12.836 1.00 96.62 87 CYS A N 1
ATOM 671 C CA . CYS A 1 87 ? -16.830 3.451 12.731 1.00 96.62 87 CYS A CA 1
ATOM 672 C C . CYS A 1 87 ? -17.812 3.326 13.901 1.00 96.62 87 CYS A C 1
ATOM 674 O O . CYS A 1 87 ? -17.601 3.839 14.998 1.00 96.62 87 CYS A O 1
ATOM 676 N N . SER A 1 88 ? -18.875 2.544 13.689 1.00 94.75 88 SER A N 1
ATOM 677 C CA . SER A 1 88 ? -19.884 2.246 14.717 1.00 94.75 88 SER A CA 1
ATOM 678 C C . SER A 1 88 ? -19.309 1.556 15.962 1.00 94.75 88 SER A C 1
ATOM 680 O O . SER A 1 88 ? -19.867 1.677 17.052 1.00 94.75 88 SER A O 1
ATOM 682 N N . SER A 1 89 ? -18.188 0.845 15.811 1.00 92.69 89 SER A N 1
ATOM 683 C CA . SER A 1 89 ? -17.446 0.195 16.887 1.00 92.69 89 SER A CA 1
ATOM 684 C C . SER A 1 89 ? -15.958 0.496 16.754 1.00 92.69 89 SER A C 1
ATOM 686 O O . SER A 1 89 ? -15.389 0.311 15.681 1.00 92.69 89 SER A O 1
ATOM 688 N N . ALA A 1 90 ? -15.311 0.870 17.862 1.00 89.94 90 ALA A N 1
ATOM 689 C CA . ALA A 1 90 ? -13.872 1.142 17.901 1.00 89.94 90 ALA A CA 1
ATOM 690 C C . ALA A 1 90 ? -13.018 -0.074 17.496 1.00 89.94 90 ALA A C 1
ATOM 692 O O . ALA A 1 90 ? -11.917 0.092 16.984 1.00 89.94 90 ALA A O 1
ATOM 693 N N . SER A 1 91 ? -13.540 -1.295 17.672 1.00 90.12 91 SER A N 1
ATOM 694 C CA . SER A 1 91 ? -12.868 -2.522 17.214 1.00 90.12 91 SER A CA 1
ATOM 695 C C . SER A 1 91 ? -12.697 -2.598 15.695 1.00 90.12 91 SER A C 1
ATOM 697 O O . SER A 1 91 ? -11.778 -3.258 15.233 1.00 90.12 91 SER A O 1
ATOM 699 N N . LEU A 1 92 ? -13.532 -1.895 14.921 1.00 93.88 92 LEU A N 1
ATOM 700 C CA . LEU A 1 92 ? -13.394 -1.817 13.465 1.00 93.88 92 LEU A CA 1
ATOM 701 C C . LEU A 1 92 ? -12.254 -0.894 13.035 1.00 93.88 92 LEU A C 1
ATOM 703 O O . LEU A 1 92 ? -11.911 -0.893 11.870 1.00 93.88 92 LEU A O 1
ATOM 707 N N . CYS A 1 93 ? -11.670 -0.114 13.940 1.00 95.19 93 CYS A N 1
ATOM 708 C CA . CYS A 1 93 ? -10.481 0.691 13.664 1.00 95.19 93 CYS A CA 1
ATOM 709 C C . CYS A 1 93 ? -9.186 -0.004 14.104 1.00 95.19 93 CYS A C 1
ATOM 711 O O . CYS A 1 93 ? -8.114 0.596 14.062 1.00 95.19 93 CYS A O 1
ATOM 713 N N . LEU A 1 94 ? -9.289 -1.248 14.578 1.00 93.50 94 LEU A N 1
ATOM 714 C CA . LEU A 1 94 ? -8.139 -2.095 14.849 1.00 93.50 94 LEU A CA 1
ATOM 715 C C . LEU A 1 94 ? -7.745 -2.854 13.577 1.00 93.50 94 LEU A C 1
ATOM 717 O O . LEU A 1 94 ? -8.625 -3.129 12.755 1.00 93.50 94 LEU A O 1
ATOM 721 N N . PRO A 1 95 ? -6.463 -3.239 13.444 1.00 92.88 95 PRO A N 1
ATOM 722 C CA . PRO A 1 95 ? -6.008 -4.048 12.324 1.00 92.88 95 PRO A CA 1
ATOM 723 C C . PRO A 1 95 ? -6.823 -5.334 12.192 1.00 92.88 95 PRO A C 1
ATOM 725 O O . PRO A 1 95 ? -7.095 -6.026 13.181 1.00 92.88 95 PRO A O 1
ATOM 728 N N . VAL A 1 96 ? -7.197 -5.673 10.964 1.00 91.38 96 VAL A N 1
ATOM 729 C CA . VAL A 1 96 ? -7.975 -6.865 10.655 1.00 91.38 96 VAL A CA 1
ATOM 730 C C . VAL A 1 96 ? -7.122 -8.107 10.892 1.00 91.38 96 VAL A C 1
ATOM 732 O O . VAL A 1 96 ? -6.225 -8.445 10.115 1.00 91.38 96 VAL A O 1
ATOM 735 N N . ASP A 1 97 ? -7.461 -8.843 11.948 1.00 79.69 97 ASP A N 1
ATOM 736 C CA . ASP A 1 97 ? -6.807 -10.106 12.262 1.00 79.69 97 ASP A CA 1
ATOM 737 C C . ASP A 1 97 ? -7.340 -11.262 11.390 1.00 79.69 97 ASP A C 1
ATOM 739 O O . ASP A 1 97 ? -8.551 -11.447 11.181 1.00 79.69 97 ASP A O 1
ATOM 743 N N . PHE A 1 98 ? -6.406 -12.057 10.873 1.00 70.81 98 PHE A N 1
ATOM 744 C CA . PHE A 1 98 ? -6.665 -13.306 10.155 1.00 70.81 98 PHE A CA 1
ATOM 745 C C . PHE A 1 98 ? -6.214 -14.543 10.933 1.00 70.81 98 PHE A C 1
ATOM 747 O O . PHE A 1 98 ? -6.445 -15.661 10.465 1.00 70.81 98 PHE A O 1
ATOM 754 N N . ALA A 1 99 ? -5.618 -14.383 12.116 1.00 62.03 99 ALA A N 1
ATOM 755 C CA . ALA A 1 99 ? -5.265 -15.496 12.977 1.00 62.03 99 ALA A CA 1
ATOM 756 C C . ALA A 1 99 ? -6.509 -16.352 13.263 1.00 62.03 99 ALA A C 1
ATOM 758 O O . ALA A 1 99 ? -7.565 -15.877 13.677 1.00 62.03 99 ALA A O 1
ATOM 759 N N . GLY A 1 100 ? -6.406 -17.649 12.967 1.00 56.44 100 GLY A N 1
ATOM 760 C CA . GLY A 1 100 ? -7.507 -18.597 13.145 1.00 56.44 100 GLY A CA 1
ATOM 761 C C . GLY A 1 100 ? -8.593 -18.576 12.059 1.00 56.44 100 GLY A C 1
ATOM 762 O O . GLY A 1 100 ? -9.504 -19.405 12.121 1.00 56.44 100 GLY A O 1
ATOM 763 N N . LYS A 1 101 ? -8.511 -17.710 11.037 1.00 66.50 101 LYS A N 1
ATOM 764 C CA . LYS A 1 101 ? -9.382 -17.802 9.851 1.00 66.50 101 LYS A CA 1
ATOM 765 C C . LYS A 1 101 ? -8.881 -18.898 8.906 1.00 66.50 101 LYS A C 1
ATOM 767 O O . LYS A 1 101 ? -7.685 -19.163 8.803 1.00 66.50 101 LYS A O 1
ATOM 772 N N . LYS A 1 102 ? -9.811 -19.562 8.208 1.00 67.19 102 LYS A N 1
ATOM 773 C CA . LYS A 1 102 ? -9.463 -20.553 7.177 1.00 67.19 102 LYS A CA 1
ATOM 774 C C . LYS A 1 102 ? -8.625 -19.884 6.090 1.00 67.19 102 LYS A C 1
ATOM 776 O O . LYS A 1 102 ? -8.951 -18.780 5.657 1.00 67.19 102 LYS A O 1
ATOM 781 N N . THR A 1 103 ? -7.592 -20.580 5.624 1.00 72.56 103 THR A N 1
ATOM 782 C CA . THR A 1 103 ? -6.825 -20.158 4.454 1.00 72.56 103 THR A CA 1
ATOM 783 C C . THR A 1 103 ? -7.775 -20.004 3.265 1.00 72.56 103 THR A C 1
ATOM 785 O O . THR A 1 103 ? -8.492 -20.936 2.893 1.00 72.56 103 THR A O 1
ATOM 788 N N . ARG A 1 104 ? -7.820 -18.801 2.693 1.00 81.19 104 ARG A N 1
ATOM 789 C CA . ARG A 1 104 ? -8.578 -18.486 1.477 1.00 81.19 104 ARG A CA 1
ATOM 790 C C . ARG A 1 104 ? -7.643 -17.873 0.444 1.00 81.19 104 ARG A C 1
ATOM 792 O O . ARG A 1 104 ? -6.544 -17.446 0.784 1.00 81.19 104 ARG A O 1
ATOM 799 N N . LYS A 1 105 ? -8.064 -17.884 -0.820 1.00 89.69 105 LYS A N 1
ATOM 800 C CA . LYS A 1 105 ? -7.328 -17.199 -1.887 1.00 89.69 105 LYS A CA 1
ATOM 801 C C . LYS A 1 105 ? -7.368 -15.694 -1.630 1.00 89.69 105 LYS A C 1
ATOM 803 O O . LYS A 1 105 ? -8.427 -15.179 -1.282 1.00 89.69 105 LYS A O 1
ATOM 808 N N . GLU A 1 106 ? -6.232 -15.037 -1.819 1.00 92.06 106 GLU A N 1
ATOM 809 C CA . GLU A 1 106 ? -6.135 -13.581 -1.777 1.00 92.06 106 GLU A CA 1
ATOM 810 C C . GLU A 1 106 ? -6.823 -12.995 -3.017 1.00 92.06 106 GLU A C 1
ATOM 812 O O . GLU A 1 106 ? -6.535 -13.407 -4.144 1.00 92.06 106 GLU A O 1
ATOM 817 N N . ILE A 1 107 ? -7.758 -12.070 -2.805 1.00 95.31 107 ILE A N 1
ATOM 818 C CA . ILE A 1 107 ? -8.454 -11.324 -3.852 1.00 95.31 107 ILE A CA 1
ATOM 819 C C . ILE A 1 107 ? -8.299 -9.844 -3.520 1.00 95.31 107 ILE A C 1
ATOM 821 O O . ILE A 1 107 ? -8.976 -9.298 -2.644 1.00 95.31 107 ILE A O 1
ATOM 825 N N . PHE A 1 108 ? -7.373 -9.225 -4.244 1.00 96.12 108 PHE A N 1
ATOM 826 C CA . PHE A 1 108 ? -6.930 -7.855 -4.054 1.00 96.12 108 PHE A CA 1
ATOM 827 C C . PHE A 1 108 ? -7.585 -6.942 -5.092 1.00 96.12 108 PHE A C 1
ATOM 829 O O . PHE A 1 108 ? -7.496 -7.209 -6.292 1.00 96.12 108 PHE A O 1
ATOM 836 N N . ALA A 1 109 ? -8.246 -5.876 -4.646 1.00 96.44 109 ALA A N 1
ATOM 837 C CA . ALA A 1 109 ? -8.939 -4.936 -5.522 1.00 96.44 109 ALA A CA 1
ATOM 838 C C . ALA A 1 109 ? -8.388 -3.516 -5.377 1.00 96.44 109 ALA A C 1
ATOM 840 O O . ALA A 1 109 ? -8.304 -2.991 -4.272 1.00 96.44 109 ALA A O 1
ATOM 841 N N . PHE A 1 110 ? -8.098 -2.855 -6.496 1.00 96.50 110 PHE A N 1
ATOM 842 C CA . PHE A 1 110 ? -7.787 -1.425 -6.514 1.00 96.50 110 PHE A CA 1
ATOM 843 C C . PHE A 1 110 ? -9.076 -0.615 -6.629 1.00 96.50 110 PHE A C 1
ATOM 845 O O . PHE A 1 110 ? -9.816 -0.744 -7.605 1.00 96.50 110 PHE A O 1
ATOM 852 N N . SER A 1 111 ? -9.346 0.239 -5.644 1.00 95.25 111 SER A N 1
ATOM 853 C CA . SER A 1 111 ? -10.536 1.086 -5.607 1.00 95.25 111 SER A CA 1
ATOM 854 C C . SER A 1 111 ? -10.172 2.547 -5.853 1.00 95.25 111 SER A C 1
ATOM 856 O O . SER A 1 111 ? -10.201 3.365 -4.949 1.00 95.25 111 SER A O 1
ATOM 858 N N . VAL A 1 112 ? -9.893 2.903 -7.103 1.00 90.75 112 VAL A N 1
ATOM 859 C CA . VAL A 1 112 ? -9.506 4.279 -7.485 1.00 90.75 112 VAL A CA 1
ATOM 860 C C . VAL A 1 112 ? -10.663 5.286 -7.490 1.00 90.75 112 VAL A C 1
ATOM 862 O O . VAL A 1 112 ? -10.455 6.490 -7.614 1.00 90.75 112 VAL A O 1
ATOM 865 N N . ALA A 1 113 ? -11.899 4.796 -7.419 1.00 87.31 113 ALA A N 1
ATOM 866 C CA . ALA A 1 113 ? -13.094 5.622 -7.404 1.00 87.31 113 ALA A CA 1
ATOM 867 C C . ALA A 1 113 ? -13.272 6.308 -6.046 1.00 87.31 113 ALA A C 1
ATOM 869 O O . ALA A 1 113 ? -13.274 5.638 -5.019 1.00 87.31 113 ALA A O 1
ATOM 870 N N . THR A 1 114 ? -13.524 7.616 -6.054 1.00 85.69 114 THR A N 1
ATOM 871 C CA . THR A 1 114 ? -13.907 8.383 -4.854 1.00 85.69 114 THR A CA 1
ATOM 872 C C . THR A 1 114 ? -15.424 8.421 -4.642 1.00 85.69 114 THR A C 1
ATOM 874 O O . THR A 1 114 ? -15.928 9.275 -3.920 1.00 85.69 114 THR A O 1
ATOM 877 N N . ASP A 1 115 ? -16.164 7.572 -5.354 1.00 89.00 115 ASP A N 1
ATOM 878 C CA . ASP A 1 115 ? -17.621 7.484 -5.307 1.00 89.00 115 ASP A CA 1
ATOM 879 C C . ASP A 1 115 ? -18.069 6.147 -4.695 1.00 89.00 115 ASP A C 1
ATOM 881 O O . ASP A 1 115 ? -17.270 5.262 -4.384 1.00 89.00 115 ASP A O 1
ATOM 885 N N . ASP A 1 116 ? -19.381 5.987 -4.565 1.00 92.06 116 ASP A N 1
ATOM 886 C CA . ASP A 1 116 ? -20.032 4.863 -3.893 1.00 92.06 116 ASP A CA 1
ATOM 887 C C . ASP A 1 116 ? -19.968 3.517 -4.641 1.00 92.06 116 ASP A C 1
ATOM 889 O O . ASP A 1 116 ? -20.611 2.549 -4.224 1.00 92.06 116 ASP A O 1
ATOM 893 N N . ARG A 1 117 ? -19.216 3.395 -5.746 1.00 92.19 117 ARG A N 1
ATOM 894 C CA . ARG A 1 117 ? -19.120 2.132 -6.507 1.00 92.19 117 ARG A CA 1
ATOM 895 C C . ARG A 1 117 ? -18.626 0.956 -5.672 1.00 92.19 117 ARG A C 1
ATOM 897 O O . ARG A 1 117 ? -19.020 -0.178 -5.939 1.00 92.19 117 ARG A O 1
ATOM 904 N N . TRP A 1 118 ? -17.837 1.217 -4.634 1.00 94.88 118 TRP A N 1
ATOM 905 C CA . TRP A 1 118 ? -17.376 0.189 -3.706 1.00 94.88 118 TRP A CA 1
ATOM 906 C C . TRP A 1 118 ? -18.513 -0.563 -3.005 1.00 94.88 118 TRP A C 1
ATOM 908 O O . TRP A 1 118 ? -18.358 -1.727 -2.635 1.00 94.88 118 TRP A O 1
ATOM 918 N N . LYS A 1 119 ? -19.695 0.053 -2.880 1.00 95.25 119 LYS A N 1
ATOM 919 C CA . LYS A 1 119 ? -20.885 -0.575 -2.284 1.00 95.25 119 LYS A CA 1
ATOM 920 C C . LYS A 1 119 ? -21.372 -1.788 -3.090 1.00 95.25 119 LYS A C 1
ATOM 922 O O . LYS A 1 119 ? -22.122 -2.599 -2.558 1.00 95.25 119 LYS A O 1
ATOM 927 N N . GLN A 1 120 ? -20.942 -1.927 -4.347 1.00 95.19 120 GLN A N 1
ATOM 928 C CA . GLN A 1 120 ? -21.307 -3.030 -5.246 1.00 95.19 120 GLN A CA 1
ATOM 929 C C . GLN A 1 120 ? -20.254 -4.145 -5.308 1.00 95.19 120 GLN A C 1
ATOM 931 O O . GLN A 1 120 ? -20.438 -5.110 -6.048 1.00 95.19 120 GLN A O 1
ATOM 936 N N . TYR A 1 121 ? -19.141 -4.017 -4.582 1.00 96.44 121 TYR A N 1
ATOM 937 C CA . TYR A 1 121 ? -18.112 -5.049 -4.573 1.00 96.44 121 TYR A CA 1
ATOM 938 C C . TYR A 1 121 ? -18.621 -6.352 -3.951 1.00 96.44 121 TYR A C 1
ATOM 940 O O . TYR A 1 121 ? -19.493 -6.361 -3.080 1.00 96.44 121 TYR A O 1
ATOM 948 N N . ASP A 1 122 ? -18.032 -7.467 -4.379 1.00 95.62 122 ASP A N 1
ATOM 949 C CA . ASP A 1 122 ? -18.291 -8.772 -3.780 1.00 95.62 122 ASP A CA 1
ATOM 950 C C . ASP A 1 122 ? -17.451 -8.958 -2.506 1.00 95.62 122 ASP A C 1
ATOM 952 O O . ASP A 1 122 ? -16.338 -9.493 -2.511 1.00 95.62 122 ASP A O 1
ATOM 956 N N . TRP A 1 123 ? -18.004 -8.487 -1.391 1.00 94.50 123 TRP A N 1
ATOM 957 C CA . TRP A 1 123 ? -17.366 -8.524 -0.075 1.00 94.50 123 TRP A CA 1
ATOM 958 C C . TRP A 1 123 ? -17.195 -9.931 0.512 1.00 94.50 123 TRP A C 1
ATOM 960 O O . TRP A 1 123 ? -16.478 -10.084 1.500 1.00 94.50 123 TRP A O 1
ATOM 970 N N . GLU A 1 124 ? -17.827 -10.962 -0.058 1.00 92.06 124 GLU A N 1
ATOM 971 C CA . GLU A 1 124 ? -17.603 -12.348 0.376 1.00 92.06 124 GLU A CA 1
ATOM 972 C C . GLU A 1 124 ? -16.272 -12.891 -0.159 1.00 92.06 124 GLU A C 1
ATOM 974 O O . GLU A 1 124 ? -15.612 -13.712 0.488 1.00 92.06 124 GLU A O 1
ATOM 979 N N . GLN A 1 125 ? -15.855 -12.394 -1.324 1.00 92.62 125 GLN A N 1
ATOM 980 C CA . GLN A 1 125 ? -14.639 -12.817 -2.006 1.00 92.62 125 GLN A CA 1
ATOM 981 C C . GLN A 1 125 ? -13.426 -11.961 -1.640 1.00 92.62 125 GLN A C 1
ATOM 983 O O . GLN A 1 125 ? -12.339 -12.506 -1.445 1.00 92.62 125 GLN A O 1
ATOM 988 N N . LEU A 1 126 ? -13.603 -10.643 -1.516 1.00 94.50 126 LEU A N 1
ATOM 989 C CA . LEU A 1 126 ? -12.493 -9.722 -1.277 1.00 94.50 126 LEU A CA 1
ATOM 990 C C . LEU A 1 126 ? -11.708 -10.043 0.001 1.00 94.50 126 LEU A C 1
ATOM 992 O O . LEU A 1 126 ? -12.260 -10.420 1.044 1.00 94.50 126 LEU A O 1
ATOM 996 N N . THR A 1 127 ? -10.393 -9.860 -0.090 1.00 94.38 127 THR A N 1
ATOM 997 C CA . THR A 1 127 ? -9.463 -9.966 1.041 1.00 94.38 127 THR A CA 1
ATOM 998 C C . THR A 1 127 ? -8.837 -8.628 1.383 1.00 94.38 127 THR A C 1
ATOM 1000 O O . THR A 1 127 ? -8.756 -8.316 2.571 1.00 94.38 127 THR A O 1
ATOM 1003 N N . THR A 1 128 ? -8.518 -7.823 0.366 1.00 96.00 128 THR A N 1
ATOM 1004 C CA . THR A 1 128 ? -7.946 -6.484 0.515 1.00 96.00 128 THR A CA 1
ATOM 1005 C C . THR A 1 128 ? -8.494 -5.527 -0.543 1.00 96.00 128 THR A C 1
ATOM 1007 O O . THR A 1 128 ? -8.643 -5.894 -1.712 1.00 96.00 128 THR A O 1
ATOM 1010 N N . VAL A 1 129 ? -8.741 -4.280 -0.143 1.00 97.50 129 VAL A N 1
ATOM 1011 C CA . VAL A 1 129 ? -9.000 -3.146 -1.033 1.00 97.50 129 VAL A CA 1
ATOM 1012 C C . VAL A 1 129 ? -7.875 -2.121 -0.890 1.00 97.50 129 VAL A C 1
ATOM 1014 O O . VAL A 1 129 ? -7.519 -1.724 0.216 1.00 97.50 129 VAL A O 1
ATOM 1017 N N . ALA A 1 130 ? -7.322 -1.677 -2.011 1.00 97.25 130 ALA A N 1
ATOM 1018 C CA . ALA A 1 130 ? -6.236 -0.713 -2.066 1.00 97.25 130 ALA A CA 1
ATOM 1019 C C . ALA A 1 130 ? -6.699 0.662 -2.559 1.00 97.25 130 ALA A C 1
ATOM 1021 O O . ALA A 1 130 ? -7.585 0.765 -3.413 1.00 97.25 130 ALA A O 1
ATOM 1022 N N . TRP A 1 131 ? -6.017 1.698 -2.066 1.00 94.69 131 TRP A N 1
ATOM 1023 C CA . TRP A 1 131 ? -6.028 3.072 -2.592 1.00 94.69 131 TRP A CA 1
ATOM 1024 C C . TRP A 1 131 ? -7.346 3.830 -2.428 1.00 94.69 131 TRP A C 1
ATOM 1026 O O . TRP A 1 131 ? -7.662 4.710 -3.228 1.00 94.69 131 TRP A O 1
ATOM 1036 N N . ASN A 1 132 ? -8.102 3.517 -1.378 1.00 93.00 132 ASN A N 1
ATOM 1037 C CA . ASN A 1 132 ? -9.291 4.277 -1.025 1.00 93.00 132 ASN A CA 1
ATOM 1038 C C . ASN A 1 132 ? -9.333 4.539 0.482 1.00 93.00 132 ASN A C 1
ATOM 1040 O O . ASN A 1 132 ? -9.342 3.607 1.282 1.00 93.00 132 ASN A O 1
ATOM 1044 N N . GLU A 1 133 ? -9.340 5.819 0.846 1.00 93.81 133 GLU A N 1
ATOM 1045 C CA . GLU A 1 133 ? -9.276 6.300 2.231 1.00 93.81 133 GLU A CA 1
ATOM 1046 C C . GLU A 1 133 ? -10.651 6.722 2.782 1.00 93.81 133 GLU A C 1
ATOM 1048 O O . GLU A 1 133 ? -10.735 7.238 3.904 1.00 93.81 133 GLU A O 1
ATOM 1053 N N . ASP A 1 134 ? -11.726 6.485 2.014 1.00 95.44 134 ASP A N 1
ATOM 1054 C CA . ASP A 1 134 ? -13.113 6.673 2.442 1.00 95.44 134 ASP A CA 1
ATOM 1055 C C . ASP A 1 134 ? -13.381 5.909 3.753 1.00 95.44 134 ASP A C 1
ATOM 1057 O O . ASP A 1 134 ? -13.172 4.697 3.870 1.00 95.44 134 ASP A O 1
ATOM 1061 N N . LYS A 1 135 ? -13.850 6.639 4.770 1.00 95.25 135 LYS A N 1
ATOM 1062 C CA . LYS A 1 135 ? -14.099 6.090 6.106 1.00 95.25 135 LYS A CA 1
ATOM 1063 C C . LYS A 1 135 ? -15.325 5.187 6.151 1.00 95.25 135 LYS A C 1
ATOM 1065 O O . LYS A 1 135 ? -15.337 4.257 6.952 1.00 95.25 135 LYS A O 1
ATOM 1070 N N . GLU A 1 136 ? -16.328 5.405 5.303 1.00 96.12 136 GLU A N 1
ATOM 1071 C CA . GLU A 1 136 ? -17.463 4.485 5.199 1.00 96.12 136 GLU A CA 1
ATOM 1072 C C . GLU A 1 136 ? -17.025 3.145 4.603 1.00 96.12 136 GLU A C 1
ATOM 1074 O O . GLU A 1 136 ? -17.374 2.091 5.144 1.00 96.12 136 GLU A O 1
ATOM 1079 N N . LEU A 1 137 ? -16.207 3.189 3.543 1.00 96.44 137 LEU A N 1
ATOM 1080 C CA . LEU A 1 137 ? -15.595 2.002 2.945 1.00 96.44 137 LEU A CA 1
ATOM 1081 C C . LEU A 1 137 ? -14.769 1.239 3.981 1.00 96.44 137 LEU A C 1
ATOM 1083 O O . LEU A 1 137 ? -14.981 0.040 4.144 1.00 96.44 137 LEU A O 1
ATOM 1087 N N . LEU A 1 138 ? -13.862 1.922 4.687 1.00 96.44 138 LEU A N 1
ATOM 1088 C CA . LEU A 1 138 ? -13.035 1.337 5.745 1.00 96.44 138 LEU A CA 1
ATOM 1089 C C . LEU A 1 138 ? -13.893 0.557 6.748 1.00 96.44 138 LEU A C 1
ATOM 1091 O O . LEU A 1 138 ? -13.683 -0.636 6.972 1.00 96.44 138 LEU A O 1
ATOM 1095 N N . CYS A 1 139 ? -14.902 1.217 7.321 1.00 96.94 139 CYS A N 1
ATOM 1096 C CA . CYS A 1 139 ? -15.756 0.598 8.327 1.00 96.94 139 CYS A CA 1
ATOM 1097 C C . CYS A 1 139 ? -16.540 -0.593 7.762 1.00 96.94 139 CYS A C 1
ATOM 1099 O O . CYS A 1 139 ? -16.719 -1.600 8.456 1.00 96.94 139 CYS A O 1
ATOM 1101 N N . HIS A 1 140 ? -16.995 -0.508 6.508 1.00 96.62 140 HIS A N 1
ATOM 1102 C CA . HIS A 1 140 ? -17.668 -1.616 5.840 1.00 96.62 140 HIS A CA 1
ATOM 1103 C C . HIS A 1 140 ? -16.718 -2.798 5.616 1.00 96.62 140 HIS A C 1
ATOM 1105 O O . HIS A 1 140 ? -17.039 -3.916 6.021 1.00 96.62 140 HIS A O 1
ATOM 1111 N N . ALA A 1 141 ? -15.540 -2.551 5.043 1.00 96.50 141 ALA A N 1
ATOM 1112 C CA . ALA A 1 141 ? -14.514 -3.552 4.774 1.00 96.50 141 ALA A CA 1
ATOM 1113 C C . ALA A 1 141 ? -14.111 -4.289 6.057 1.00 96.50 141 ALA A C 1
ATOM 1115 O O . ALA A 1 141 ? -14.188 -5.518 6.121 1.00 96.50 141 ALA A O 1
ATOM 1116 N N . HIS A 1 142 ? -13.817 -3.553 7.129 1.00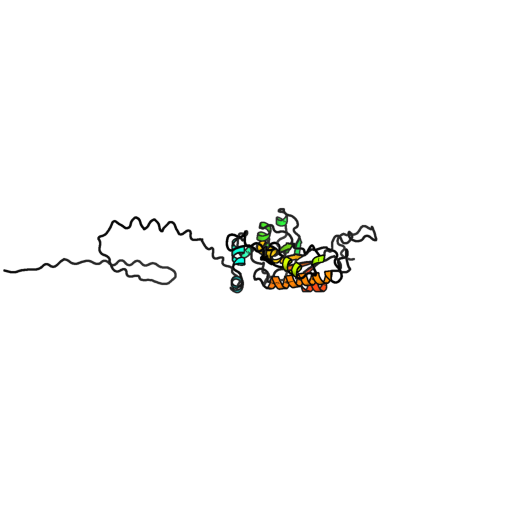 95.88 142 HIS A N 1
ATOM 1117 C CA . HIS A 1 142 ? -13.408 -4.145 8.402 1.00 95.88 142 HIS A CA 1
ATOM 1118 C C . HIS A 1 142 ? -14.542 -4.945 9.051 1.00 95.88 142 HIS A C 1
ATOM 1120 O O . HIS A 1 142 ? -14.300 -6.014 9.613 1.00 95.88 142 HIS A O 1
ATOM 1126 N N . SER A 1 143 ? -15.804 -4.519 8.890 1.00 95.12 143 SER A N 1
ATOM 1127 C CA . SER A 1 143 ? -16.963 -5.304 9.353 1.00 95.12 143 SER A CA 1
ATOM 1128 C C . SER A 1 143 ? -17.101 -6.655 8.638 1.00 95.12 143 SER A C 1
ATOM 1130 O O . SER A 1 143 ? -17.707 -7.586 9.170 1.00 95.12 143 SER A O 1
ATOM 1132 N N . LYS A 1 144 ? -16.514 -6.775 7.442 1.00 93.94 144 LYS A N 1
ATOM 1133 C CA . LYS A 1 144 ? -16.434 -8.000 6.638 1.00 93.94 144 LYS A CA 1
ATOM 1134 C C . LYS A 1 144 ? -15.105 -8.739 6.813 1.00 93.94 144 LYS A C 1
ATOM 1136 O O . LYS A 1 144 ? -14.931 -9.823 6.262 1.00 93.94 144 LYS A O 1
ATOM 1141 N N . GLY A 1 145 ? -14.176 -8.189 7.597 1.00 92.88 145 GLY A N 1
ATOM 1142 C CA . GLY A 1 145 ? -12.825 -8.720 7.740 1.00 92.88 145 GLY A CA 1
ATOM 1143 C C . GLY A 1 145 ? -12.009 -8.631 6.448 1.00 92.88 145 GLY A C 1
ATOM 1144 O O . GLY A 1 145 ? -11.232 -9.544 6.170 1.00 92.88 145 GLY A O 1
ATOM 1145 N N . VAL A 1 146 ? -12.228 -7.576 5.663 1.00 95.00 146 VAL A N 1
ATOM 1146 C CA . VAL A 1 146 ? -11.462 -7.207 4.467 1.00 95.00 146 VAL A CA 1
ATOM 1147 C C . VAL A 1 146 ? -10.503 -6.086 4.842 1.00 95.00 146 VAL A C 1
ATOM 1149 O O . VAL A 1 146 ? -10.919 -5.137 5.503 1.00 95.00 146 VAL A O 1
ATOM 1152 N N . LYS A 1 147 ? -9.243 -6.212 4.424 1.00 95.88 147 LYS A N 1
ATOM 1153 C CA . LYS A 1 147 ? -8.197 -5.229 4.699 1.00 95.88 147 LYS A CA 1
ATOM 1154 C C . LYS A 1 147 ? -8.336 -3.991 3.826 1.00 95.88 147 LYS A C 1
ATOM 1156 O O . LYS A 1 147 ? -8.747 -4.103 2.669 1.00 95.88 147 LYS A O 1
ATOM 1161 N N . ILE A 1 148 ? -7.896 -2.848 4.333 1.00 97.31 148 ILE A N 1
ATOM 1162 C CA . ILE A 1 148 ? -7.639 -1.646 3.537 1.00 97.31 148 ILE A CA 1
ATOM 1163 C C . ILE A 1 148 ? -6.138 -1.364 3.508 1.00 97.31 148 ILE A C 1
ATOM 1165 O O . ILE A 1 148 ? -5.497 -1.349 4.552 1.00 97.31 148 ILE A O 1
ATOM 1169 N N . VAL A 1 149 ? -5.569 -1.087 2.334 1.00 97.56 149 VAL A N 1
ATOM 1170 C CA . VAL A 1 149 ? -4.177 -0.619 2.215 1.00 97.56 149 VAL A CA 1
ATOM 1171 C C . VAL A 1 149 ? -4.106 0.739 1.520 1.00 97.56 149 VAL A C 1
ATOM 1173 O O . VAL A 1 149 ? -4.740 0.968 0.485 1.00 97.56 149 VAL A O 1
ATOM 1176 N N . VAL A 1 150 ? -3.328 1.659 2.091 1.00 97.19 150 VAL A N 1
ATOM 1177 C CA . VAL A 1 150 ? -3.132 3.003 1.520 1.00 97.19 150 VAL A CA 1
ATOM 1178 C C . VAL A 1 150 ? -2.157 2.968 0.347 1.00 97.19 150 VAL A C 1
ATOM 1180 O O . VAL A 1 150 ? -1.322 2.069 0.253 1.00 97.19 150 VAL A O 1
ATOM 1183 N N . LYS A 1 151 ? -2.238 3.951 -0.553 1.00 96.06 151 LYS A N 1
ATOM 1184 C CA . LYS A 1 151 ? -1.195 4.171 -1.562 1.00 96.06 151 LYS A CA 1
ATOM 1185 C C . LYS A 1 151 ? -0.123 5.067 -0.963 1.00 96.06 151 LYS A C 1
ATOM 1187 O O . LYS A 1 151 ? -0.447 6.168 -0.536 1.00 96.06 151 LYS A O 1
ATOM 1192 N N . HIS A 1 152 ? 1.140 4.662 -1.011 1.00 95.81 152 HIS A N 1
ATOM 1193 C CA . HIS A 1 152 ? 2.230 5.610 -0.798 1.00 95.81 152 HIS A CA 1
ATOM 1194 C C . HIS A 1 152 ? 3.428 5.241 -1.659 1.00 95.81 152 HIS A C 1
ATOM 1196 O O . HIS A 1 152 ? 3.982 4.149 -1.554 1.00 95.81 152 HIS A O 1
ATOM 1202 N N . ASN A 1 153 ? 3.832 6.180 -2.508 1.00 95.50 153 ASN A N 1
ATOM 1203 C CA . ASN A 1 153 ? 4.975 6.023 -3.390 1.00 95.50 153 ASN A CA 1
ATOM 1204 C C . ASN A 1 153 ? 6.160 6.846 -2.896 1.00 95.50 153 ASN A C 1
ATOM 1206 O O . ASN A 1 153 ? 5.986 7.900 -2.282 1.00 95.50 153 ASN A O 1
ATOM 1210 N N . PHE A 1 154 ? 7.365 6.371 -3.203 1.00 94.38 154 PHE A N 1
ATOM 1211 C CA . PHE A 1 154 ? 8.581 7.169 -3.121 1.00 94.38 154 PHE A CA 1
ATOM 1212 C C . PHE A 1 154 ? 8.843 7.782 -4.501 1.00 94.38 154 PHE A C 1
ATOM 1214 O O . PHE A 1 154 ? 9.363 7.111 -5.395 1.00 94.38 154 PHE A O 1
ATOM 1221 N N . ASP A 1 155 ? 8.408 9.027 -4.704 1.00 91.31 155 ASP A N 1
ATOM 1222 C CA . ASP A 1 155 ? 8.375 9.635 -6.042 1.00 91.31 155 ASP A CA 1
ATOM 1223 C C . ASP A 1 155 ? 9.744 10.153 -6.517 1.00 91.31 155 ASP A C 1
ATOM 1225 O O . ASP A 1 155 ? 10.060 10.056 -7.707 1.00 91.31 155 ASP A O 1
ATOM 1229 N N . ASP A 1 156 ? 10.582 10.669 -5.609 1.00 93.00 156 ASP A N 1
ATOM 1230 C CA . ASP A 1 156 ? 11.926 11.161 -5.945 1.00 93.00 156 ASP A CA 1
ATOM 1231 C C . ASP A 1 156 ? 12.964 10.033 -5.923 1.00 93.00 156 ASP A C 1
ATOM 1233 O O . ASP A 1 156 ? 13.788 9.917 -5.019 1.00 93.00 156 ASP A O 1
ATOM 1237 N N . VAL A 1 157 ? 12.959 9.195 -6.956 1.00 92.69 157 VAL A N 1
ATOM 1238 C CA . VAL A 1 157 ? 13.871 8.042 -7.066 1.00 92.69 157 VAL A CA 1
ATOM 1239 C C . VAL A 1 157 ? 15.364 8.387 -6.978 1.00 92.69 157 VAL A C 1
ATOM 1241 O O . VAL A 1 157 ? 16.172 7.508 -6.682 1.00 92.69 157 VAL A O 1
ATOM 1244 N N . ASN A 1 158 ? 15.762 9.648 -7.177 1.00 93.50 158 ASN A N 1
ATOM 1245 C CA . ASN A 1 158 ? 17.161 10.058 -7.019 1.00 93.50 158 ASN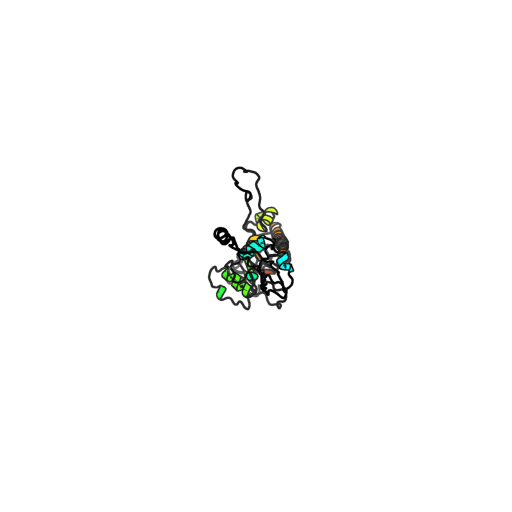 A CA 1
ATOM 1246 C C . ASN A 1 158 ? 17.591 10.086 -5.545 1.00 93.50 158 ASN A C 1
ATOM 1248 O O . ASN A 1 158 ? 18.768 9.898 -5.240 1.00 93.50 158 ASN A O 1
ATOM 1252 N N . GLN A 1 159 ? 16.642 10.281 -4.628 1.00 95.25 159 GLN A N 1
ATOM 1253 C CA . GLN A 1 159 ? 16.868 10.258 -3.182 1.00 95.25 159 GLN A CA 1
ATOM 1254 C C . GLN A 1 159 ? 16.708 8.865 -2.577 1.00 95.25 159 GLN A C 1
ATOM 1256 O O . GLN A 1 159 ? 16.917 8.689 -1.383 1.00 95.25 159 GLN A O 1
ATOM 1261 N N . LEU A 1 160 ? 16.393 7.842 -3.371 1.00 95.25 160 LEU A N 1
ATOM 1262 C CA . LEU A 1 160 ? 16.118 6.509 -2.840 1.00 95.25 160 LEU A CA 1
ATOM 1263 C C . LEU A 1 160 ? 17.321 5.914 -2.095 1.00 95.25 160 LEU A C 1
ATOM 1265 O O . LEU A 1 160 ? 17.155 5.210 -1.106 1.00 95.25 160 LEU A O 1
ATOM 1269 N N . CYS A 1 161 ? 18.546 6.223 -2.529 1.00 96.94 161 CYS A N 1
ATOM 1270 C CA . CYS A 1 161 ? 19.761 5.798 -1.830 1.00 96.94 161 CYS A CA 1
ATOM 1271 C C . CYS A 1 161 ? 20.133 6.684 -0.632 1.00 96.94 161 CYS A C 1
ATOM 1273 O O . CYS A 1 161 ? 20.973 6.286 0.177 1.00 96.94 161 CYS A O 1
ATOM 1275 N N . ASN A 1 162 ? 19.490 7.840 -0.465 1.00 96.25 162 ASN A N 1
ATOM 1276 C CA . ASN A 1 162 ? 19.660 8.688 0.704 1.00 96.25 162 ASN A CA 1
ATOM 1277 C C . ASN A 1 162 ? 18.886 8.094 1.890 1.00 96.25 162 ASN A C 1
ATOM 1279 O O . ASN A 1 162 ? 17.657 8.094 1.916 1.00 96.25 162 ASN A O 1
ATOM 1283 N N . VAL A 1 163 ? 19.624 7.595 2.885 1.00 93.62 163 VAL A N 1
ATOM 1284 C CA . VAL A 1 163 ? 19.055 6.973 4.090 1.00 93.62 163 VAL A CA 1
ATOM 1285 C C . VAL A 1 163 ? 18.110 7.932 4.815 1.00 93.62 163 VAL A C 1
ATOM 1287 O O . VAL A 1 163 ? 17.017 7.524 5.187 1.00 93.62 163 VAL A O 1
ATOM 1290 N N . SER A 1 164 ? 18.483 9.206 4.972 1.00 91.00 164 SER A N 1
ATOM 1291 C CA . SER A 1 164 ? 17.639 10.186 5.665 1.00 91.00 164 SER A CA 1
ATOM 1292 C C . SER A 1 164 ? 16.316 10.409 4.936 1.00 91.00 164 SER A C 1
ATOM 1294 O O . SER A 1 164 ? 15.273 10.407 5.574 1.00 91.00 164 SER A O 1
ATOM 1296 N N . ALA A 1 165 ? 16.342 10.499 3.602 1.00 92.75 165 ALA A N 1
ATOM 1297 C CA . ALA A 1 165 ? 15.124 10.661 2.807 1.00 92.75 165 ALA A CA 1
ATOM 1298 C C . ALA A 1 165 ? 14.192 9.442 2.928 1.00 92.75 165 ALA A C 1
ATOM 1300 O O . ALA A 1 165 ? 12.978 9.594 3.043 1.00 92.75 165 ALA A O 1
ATOM 1301 N N . ARG A 1 166 ? 14.750 8.221 2.960 1.00 94.56 166 ARG A N 1
ATOM 1302 C CA . ARG A 1 166 ? 13.962 7.008 3.230 1.00 94.56 166 ARG A CA 1
ATOM 1303 C C . ARG A 1 166 ? 13.345 7.030 4.623 1.00 94.56 166 ARG A C 1
ATOM 1305 O O . ARG A 1 166 ? 12.168 6.726 4.765 1.00 94.56 166 ARG A O 1
ATOM 1312 N N . GLN A 1 167 ? 14.110 7.415 5.640 1.00 91.94 167 GLN A N 1
ATOM 1313 C CA . GLN A 1 167 ? 13.612 7.479 7.014 1.00 91.94 167 GLN A CA 1
ATOM 1314 C C . GLN A 1 167 ? 12.504 8.527 7.179 1.00 91.94 167 GLN A C 1
ATOM 1316 O O . GLN A 1 167 ? 11.484 8.219 7.792 1.00 91.94 167 GLN A O 1
ATOM 1321 N N . GLU A 1 168 ? 12.655 9.704 6.566 1.00 90.00 168 GLU A N 1
ATOM 1322 C CA . GLU A 1 168 ? 11.627 10.755 6.534 1.00 90.00 168 GLU A CA 1
ATOM 1323 C C . GLU A 1 168 ? 10.341 10.295 5.832 1.00 90.00 168 GLU A C 1
ATOM 1325 O O . GLU A 1 168 ? 9.250 10.687 6.233 1.00 90.00 168 GLU A O 1
ATOM 1330 N N . TRP A 1 169 ? 10.450 9.433 4.818 1.00 93.25 169 TRP A N 1
ATOM 1331 C CA . TRP A 1 169 ? 9.299 8.834 4.137 1.00 93.25 169 TRP A CA 1
ATOM 1332 C C . TRP A 1 169 ? 8.621 7.725 4.966 1.00 93.25 169 TRP A C 1
ATOM 1334 O O . TRP A 1 169 ? 7.395 7.587 4.954 1.00 93.25 169 TRP A O 1
ATOM 1344 N N . ILE A 1 170 ? 9.399 6.929 5.709 1.00 93.88 170 ILE A N 1
ATOM 1345 C CA . ILE A 1 170 ? 8.893 5.801 6.509 1.00 93.88 170 ILE A CA 1
ATOM 1346 C C . ILE A 1 170 ? 8.159 6.293 7.762 1.00 93.88 170 ILE A C 1
ATOM 1348 O O . ILE A 1 170 ? 7.021 5.880 8.007 1.00 93.88 170 ILE A O 1
ATOM 1352 N N . LYS A 1 171 ? 8.797 7.156 8.561 1.00 82.88 171 LYS A N 1
ATOM 1353 C CA . LYS A 1 171 ? 8.299 7.553 9.883 1.00 82.88 171 LYS A CA 1
ATOM 1354 C C . LYS A 1 171 ? 8.506 9.024 10.172 1.00 82.88 171 LYS A C 1
ATOM 1356 O O . LYS A 1 171 ? 9.406 9.666 9.642 1.00 82.88 171 LYS A O 1
ATOM 1361 N N . VAL A 1 172 ? 7.678 9.543 11.076 1.00 68.94 172 VAL A N 1
ATOM 1362 C CA . VAL A 1 172 ? 7.759 10.936 11.512 1.00 68.94 172 VAL A CA 1
ATOM 1363 C C . VAL A 1 172 ? 9.132 11.206 12.108 1.00 68.94 172 VAL A C 1
ATOM 1365 O O . VAL A 1 172 ? 9.462 10.729 13.194 1.00 68.94 172 VAL A O 1
ATOM 1368 N N . GLN A 1 173 ? 9.906 12.032 11.417 1.00 62.09 173 GLN A N 1
ATOM 1369 C CA . GLN A 1 173 ? 11.076 12.673 11.983 1.00 62.09 173 GLN A CA 1
ATOM 1370 C C . GLN A 1 173 ? 10.743 14.147 12.196 1.00 62.09 173 GLN A C 1
ATOM 1372 O O . GLN A 1 173 ? 10.620 14.924 11.252 1.00 62.09 173 GLN A O 1
ATOM 1377 N N . CYS A 1 174 ? 10.557 14.523 13.457 1.00 61.41 174 CYS A N 1
ATOM 1378 C CA . CYS A 1 174 ? 10.456 15.921 13.843 1.00 61.41 174 CYS A CA 1
ATOM 1379 C C . CYS A 1 174 ? 11.870 16.492 13.939 1.00 61.41 174 CYS A C 1
ATOM 1381 O O . CYS A 1 174 ? 12.649 16.085 14.804 1.00 61.41 174 CYS A O 1
ATOM 1383 N N . GLN A 1 175 ? 12.218 17.417 13.048 1.00 55.88 175 GLN A N 1
ATOM 1384 C CA . GLN A 1 175 ? 13.482 18.139 13.125 1.00 55.88 175 GLN A CA 1
ATOM 1385 C C . GLN A 1 175 ? 13.236 19.470 13.832 1.00 55.88 175 GLN A C 1
ATOM 1387 O O . GLN A 1 175 ? 12.561 20.365 13.327 1.00 55.88 175 GLN A O 1
ATOM 1392 N N . CYS A 1 176 ? 13.785 19.610 15.032 1.00 55.16 176 CYS A N 1
ATOM 1393 C CA . CYS A 1 176 ? 13.753 20.873 15.755 1.00 55.16 176 CYS A CA 1
ATOM 1394 C C . CYS A 1 176 ? 14.985 21.688 15.336 1.00 55.16 176 CYS A C 1
ATOM 1396 O O . CYS A 1 176 ? 16.104 21.385 15.757 1.00 55.16 176 CYS A O 1
ATOM 1398 N N . THR A 1 177 ? 14.819 22.708 14.489 1.00 53.81 177 THR A N 1
ATOM 1399 C CA . THR A 1 177 ? 15.924 23.626 14.179 1.00 53.81 177 THR A CA 1
ATOM 1400 C C . THR A 1 177 ? 16.109 24.603 15.342 1.00 53.81 177 THR A C 1
ATOM 1402 O O . THR A 1 177 ? 15.200 25.328 15.732 1.00 53.81 177 THR A O 1
ATOM 1405 N N . SER A 1 178 ? 17.310 24.656 15.923 1.00 52.47 178 SER A N 1
ATOM 1406 C CA . SER A 1 178 ? 17.623 25.501 17.090 1.00 52.47 178 SER A CA 1
ATOM 1407 C C . SER A 1 178 ? 17.723 27.011 16.786 1.00 52.47 178 SER A C 1
ATOM 1409 O O . SER A 1 178 ? 18.225 27.781 17.604 1.00 52.47 178 SER A O 1
ATOM 1411 N N . LEU A 1 179 ? 17.240 27.473 15.628 1.00 46.62 179 LEU A N 1
ATOM 1412 C CA . LEU A 1 179 ? 17.469 28.821 15.101 1.00 46.62 179 LEU A CA 1
ATOM 1413 C C . LEU A 1 179 ? 16.159 29.594 14.887 1.00 46.62 179 LEU A C 1
ATOM 1415 O O . LEU A 1 179 ? 15.871 30.003 13.768 1.00 46.62 179 LEU A O 1
ATOM 1419 N N . ARG A 1 180 ? 15.377 29.811 15.959 1.00 47.09 180 ARG A N 1
ATOM 1420 C CA . ARG A 1 180 ? 14.498 30.994 16.182 1.00 47.09 180 ARG A CA 1
ATOM 1421 C C . ARG A 1 180 ? 13.665 30.834 17.461 1.00 47.09 180 ARG A C 1
ATOM 1423 O O . ARG A 1 180 ? 12.445 30.728 17.442 1.00 47.09 180 ARG A O 1
ATOM 1430 N N . ALA A 1 181 ? 14.331 30.894 18.610 1.00 45.59 181 ALA A N 1
ATOM 1431 C CA . ALA A 1 181 ? 13.689 30.881 19.929 1.00 45.59 181 ALA A CA 1
ATOM 1432 C C . ALA A 1 181 ? 12.994 32.212 20.319 1.00 45.59 181 ALA A C 1
ATOM 1434 O O . ALA A 1 181 ? 12.953 32.562 21.493 1.00 45.59 181 ALA A O 1
ATOM 1435 N N . THR A 1 182 ? 12.462 32.986 19.365 1.00 48.81 182 THR A N 1
ATOM 1436 C CA . THR A 1 182 ? 11.764 34.259 19.655 1.00 48.81 182 THR A CA 1
ATOM 1437 C C . THR A 1 182 ? 10.297 34.286 19.227 1.00 48.81 182 THR A C 1
ATOM 1439 O O . THR A 1 182 ? 9.621 35.270 19.512 1.00 48.81 182 THR A O 1
ATOM 1442 N N . ALA A 1 183 ? 9.783 33.225 18.592 1.00 48.12 183 ALA A N 1
ATOM 1443 C CA . ALA A 1 183 ? 8.401 33.178 18.097 1.00 48.12 183 ALA A CA 1
ATOM 1444 C C . ALA A 1 183 ? 7.506 32.107 18.749 1.00 48.12 183 ALA A C 1
ATOM 1446 O O . ALA A 1 183 ? 6.301 32.127 18.523 1.00 48.12 183 ALA A O 1
ATOM 1447 N N . CYS A 1 184 ? 8.042 31.195 19.565 1.00 50.47 184 CYS A N 1
ATOM 1448 C CA . CYS A 1 184 ? 7.225 30.157 20.193 1.00 50.47 184 CYS A CA 1
ATOM 1449 C C . CYS A 1 184 ? 6.763 30.593 21.591 1.00 50.47 184 CYS A C 1
ATOM 1451 O O . CYS A 1 184 ? 7.563 30.669 22.526 1.00 50.47 184 CYS A O 1
ATOM 1453 N N . SER A 1 185 ? 5.471 30.870 21.753 1.00 46.88 185 SER A N 1
ATOM 1454 C CA . SER A 1 185 ? 4.838 31.008 23.065 1.00 46.88 185 SER A CA 1
ATOM 1455 C C . SER A 1 185 ? 4.169 29.685 23.452 1.00 46.88 185 SER A C 1
ATOM 1457 O O . SER A 1 185 ? 3.176 29.320 22.830 1.00 46.88 185 SER A O 1
A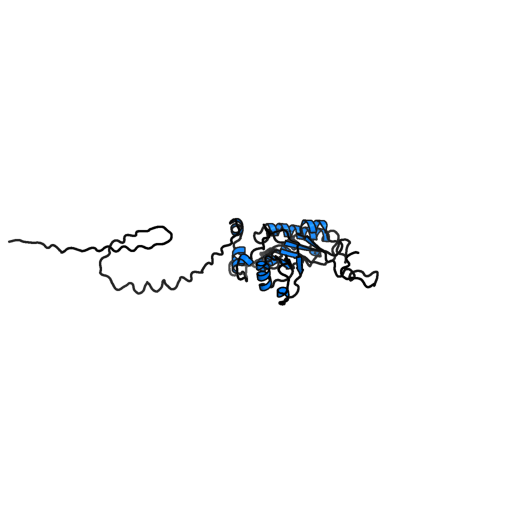TOM 1459 N N . ALA A 1 186 ? 4.667 29.052 24.522 1.00 41.38 186 ALA A N 1
ATOM 1460 C CA . ALA A 1 186 ? 4.177 27.822 25.176 1.00 41.38 186 ALA A CA 1
ATOM 1461 C C . ALA A 1 186 ? 4.764 26.479 24.649 1.00 41.38 186 ALA A C 1
ATOM 1463 O O . ALA A 1 186 ? 5.275 26.422 23.537 1.00 41.38 186 ALA A O 1
ATOM 1464 N N . PRO A 1 187 ? 4.801 25.413 25.484 1.00 43.38 187 PRO A N 1
ATOM 1465 C CA . PRO A 1 187 ? 5.835 24.368 25.434 1.00 43.38 187 PRO A CA 1
ATOM 1466 C C . PRO A 1 187 ? 5.603 23.234 24.417 1.00 43.38 187 PRO A C 1
ATOM 1468 O O . PRO A 1 187 ? 6.120 22.136 24.611 1.00 43.38 187 PRO A O 1
ATOM 1471 N N . ILE A 1 188 ? 4.845 23.460 23.344 1.00 47.81 188 ILE A N 1
ATOM 1472 C CA . ILE A 1 188 ? 4.606 22.455 22.302 1.00 47.81 188 ILE A CA 1
ATOM 1473 C C . ILE A 1 188 ? 4.795 23.134 20.941 1.00 47.81 188 ILE A C 1
ATOM 1475 O O . ILE A 1 188 ? 4.186 24.165 20.684 1.00 47.81 188 ILE A O 1
ATOM 1479 N N . GLU A 1 189 ? 5.655 22.528 20.116 1.00 52.91 189 GLU A N 1
ATOM 1480 C CA . GLU A 1 189 ? 5.885 22.802 18.686 1.00 52.91 189 GLU A CA 1
ATOM 1481 C C . GLU A 1 189 ? 6.760 24.018 18.316 1.00 52.91 189 GLU A C 1
ATOM 1483 O O . GLU A 1 189 ? 6.296 25.055 17.857 1.00 52.91 189 GLU A O 1
ATOM 1488 N N . CYS A 1 190 ? 8.082 23.819 18.388 1.00 52.03 190 CYS A N 1
ATOM 1489 C CA . CYS A 1 190 ? 9.039 24.477 17.477 1.00 52.03 190 CYS A CA 1
ATOM 1490 C C . CYS A 1 190 ? 9.783 23.438 16.611 1.00 52.03 190 CYS A C 1
ATOM 1492 O O . CYS A 1 190 ? 10.958 23.618 16.287 1.00 52.03 190 CYS A O 1
ATOM 1494 N N . CYS A 1 191 ? 9.147 22.303 16.323 1.00 57.03 191 CYS A N 1
ATOM 1495 C CA . CYS A 1 191 ? 9.735 21.238 15.519 1.00 57.03 191 CYS A CA 1
ATOM 1496 C C . CYS A 1 191 ? 8.866 21.051 14.282 1.00 57.03 191 CYS A C 1
ATOM 1498 O O . CYS A 1 191 ? 7.675 20.778 14.416 1.00 57.03 191 CYS A O 1
ATOM 1500 N N . ASP A 1 192 ? 9.463 21.197 13.102 1.00 56.16 192 ASP A N 1
ATOM 1501 C CA . ASP A 1 192 ? 8.796 20.835 11.859 1.00 56.16 192 ASP A CA 1
ATOM 1502 C C . ASP A 1 192 ? 8.796 19.305 11.780 1.00 56.16 192 ASP A C 1
ATOM 1504 O O . ASP A 1 192 ? 9.849 18.659 11.758 1.00 56.16 192 ASP A O 1
ATOM 1508 N N . CYS A 1 193 ? 7.606 18.713 11.811 1.00 61.66 193 CYS A N 1
ATOM 1509 C CA . CYS A 1 193 ? 7.409 17.278 11.657 1.00 61.66 193 CYS A CA 1
ATOM 1510 C C . CYS A 1 193 ? 6.866 16.997 10.259 1.00 61.66 193 CYS A C 1
ATOM 1512 O O . CYS A 1 193 ? 5.871 17.591 9.840 1.00 61.66 193 CYS A O 1
ATOM 1514 N N . VAL A 1 194 ? 7.469 16.043 9.549 1.00 61.03 194 VAL A N 1
ATOM 1515 C CA . VAL A 1 194 ? 6.852 15.494 8.338 1.00 61.03 194 VAL A CA 1
ATOM 1516 C C . VAL A 1 194 ? 5.661 14.644 8.777 1.00 61.03 194 VAL A C 1
ATOM 1518 O O . VAL A 1 194 ? 5.829 13.590 9.386 1.00 61.03 194 VAL A O 1
ATOM 1521 N N . LEU A 1 195 ? 4.442 15.129 8.525 1.00 60.22 195 LEU A N 1
ATOM 1522 C CA . LEU A 1 195 ? 3.207 14.443 8.928 1.00 60.22 195 LEU A CA 1
ATOM 1523 C C . LEU A 1 195 ? 2.735 13.394 7.908 1.00 60.22 195 LEU A C 1
ATOM 1525 O O . LEU A 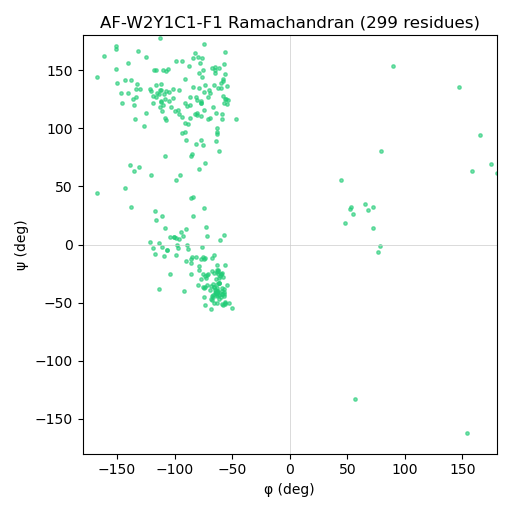1 195 ? 1.930 12.538 8.263 1.00 60.22 195 LEU A O 1
ATOM 1529 N N . GLN A 1 196 ? 3.245 13.429 6.676 1.00 66.94 196 GLN A N 1
ATOM 1530 C CA . GLN A 1 196 ? 2.834 12.566 5.559 1.00 66.94 196 GLN A CA 1
ATOM 1531 C C . GLN A 1 196 ? 3.796 11.386 5.373 1.00 66.94 196 GLN A C 1
ATOM 1533 O O . GLN A 1 196 ? 4.402 11.230 4.321 1.00 66.94 196 GLN A O 1
ATOM 1538 N N . THR A 1 197 ? 3.999 10.607 6.431 1.00 89.56 197 THR A N 1
ATOM 1539 C CA . THR A 1 197 ? 4.869 9.420 6.400 1.00 89.56 197 THR A CA 1
ATOM 1540 C C . THR A 1 197 ? 4.040 8.162 6.228 1.00 89.56 197 THR A C 1
ATOM 1542 O O . THR A 1 197 ? 2.861 8.144 6.588 1.00 89.56 197 THR A O 1
ATOM 1545 N N . THR A 1 198 ? 4.645 7.085 5.733 1.00 94.62 198 THR A N 1
ATOM 1546 C CA . THR A 1 198 ? 3.940 5.809 5.531 1.00 94.62 198 THR A CA 1
ATOM 1547 C C . THR A 1 198 ? 3.315 5.286 6.812 1.00 94.62 198 THR A C 1
ATOM 1549 O O . THR A 1 198 ? 2.150 4.891 6.802 1.00 94.62 198 THR A O 1
ATOM 1552 N N . TYR A 1 199 ? 4.032 5.366 7.934 1.00 93.81 199 TYR A N 1
ATOM 1553 C CA . TYR A 1 199 ? 3.466 5.026 9.235 1.00 93.81 199 TYR A CA 1
ATOM 1554 C C . TYR A 1 199 ? 2.201 5.840 9.547 1.00 93.81 199 TYR A C 1
ATOM 1556 O O . TYR A 1 199 ? 1.161 5.262 9.865 1.00 93.81 199 TYR A O 1
ATOM 1564 N N . ASN A 1 200 ? 2.262 7.169 9.405 1.00 90.94 200 ASN A N 1
ATOM 1565 C CA . ASN A 1 200 ? 1.124 8.047 9.680 1.00 90.94 200 ASN A CA 1
ATOM 1566 C C . ASN A 1 200 ? -0.055 7.793 8.745 1.00 90.94 200 ASN A C 1
ATOM 1568 O O . ASN A 1 200 ? -1.192 7.753 9.207 1.00 90.94 200 ASN A O 1
ATOM 1572 N N . MET A 1 201 ? 0.204 7.591 7.452 1.00 92.88 201 MET A N 1
ATOM 1573 C CA . MET A 1 201 ? -0.845 7.275 6.488 1.00 92.88 201 MET A CA 1
ATOM 1574 C C . MET A 1 201 ? -1.588 5.999 6.873 1.00 92.88 201 MET A C 1
ATOM 1576 O O . MET A 1 201 ? -2.803 5.956 6.721 1.00 92.88 201 MET A O 1
ATOM 1580 N N . ILE A 1 202 ? -0.893 4.991 7.410 1.00 95.12 202 ILE A N 1
ATOM 1581 C CA . ILE A 1 202 ? -1.527 3.761 7.891 1.00 95.12 202 ILE A CA 1
ATOM 1582 C C . ILE A 1 202 ? -2.382 4.051 9.133 1.00 95.12 202 ILE A C 1
ATOM 1584 O O . ILE A 1 202 ? -3.581 3.770 9.134 1.00 95.12 202 ILE A O 1
ATOM 1588 N N . VAL A 1 203 ? -1.803 4.646 10.181 1.00 93.00 203 VAL A N 1
ATOM 1589 C CA . VAL A 1 203 ? -2.489 4.789 11.482 1.00 93.00 203 VAL A CA 1
ATOM 1590 C C . VAL A 1 203 ? -3.598 5.843 11.488 1.00 93.00 203 VAL A C 1
ATOM 1592 O O . VAL A 1 203 ? -4.626 5.622 12.123 1.00 93.00 203 VAL A O 1
ATOM 1595 N N . GLU A 1 204 ? -3.446 6.962 10.775 1.00 91.50 204 GLU A N 1
ATOM 1596 C CA . GLU A 1 204 ? -4.486 8.001 10.682 1.00 91.50 204 GLU A CA 1
ATOM 1597 C C . GLU A 1 204 ? -5.647 7.557 9.783 1.00 91.50 204 GLU A C 1
ATOM 1599 O O . GLU A 1 204 ? -6.793 7.971 9.984 1.00 91.50 204 GLU A O 1
ATOM 1604 N N . ASN A 1 205 ? -5.377 6.672 8.815 1.00 95.19 205 ASN A N 1
ATOM 1605 C CA . ASN A 1 205 ? -6.428 6.070 8.006 1.00 95.19 205 ASN A CA 1
ATOM 1606 C C . ASN A 1 205 ? -7.021 4.790 8.596 1.00 95.19 205 ASN A C 1
ATOM 1608 O O . ASN A 1 205 ? -7.994 4.301 8.027 1.00 95.19 205 ASN A O 1
ATOM 1612 N N . TYR A 1 206 ? -6.503 4.298 9.728 1.00 96.06 206 TYR A N 1
ATOM 1613 C CA . TYR A 1 206 ? -6.828 2.984 10.299 1.00 96.06 206 TYR A CA 1
ATOM 1614 C C . TYR A 1 206 ? -6.660 1.841 9.288 1.00 96.06 206 TYR A C 1
ATOM 1616 O O . TYR A 1 206 ? -7.398 0.862 9.328 1.00 96.06 206 TYR A O 1
ATOM 1624 N N . ALA A 1 207 ? -5.725 1.991 8.353 1.00 96.88 207 ALA A N 1
ATOM 1625 C CA . ALA A 1 207 ? -5.468 1.001 7.325 1.00 96.88 207 ALA A CA 1
ATOM 1626 C C . ALA A 1 207 ? -4.684 -0.189 7.893 1.00 96.88 207 ALA A C 1
ATOM 1628 O O . ALA A 1 207 ? -3.989 -0.091 8.904 1.00 96.88 207 ALA A O 1
ATOM 1629 N N . ASP A 1 208 ? -4.742 -1.307 7.185 1.00 97.00 208 ASP A N 1
ATOM 1630 C CA . ASP A 1 208 ? -4.035 -2.544 7.504 1.00 97.00 208 ASP A CA 1
ATOM 1631 C C . ASP A 1 208 ? -2.678 -2.639 6.816 1.00 97.00 208 ASP A C 1
ATOM 1633 O O . ASP A 1 208 ? -2.062 -3.702 6.844 1.00 97.00 208 ASP A O 1
ATOM 1637 N N . GLY A 1 209 ? -2.221 -1.576 6.153 1.00 97.06 209 GLY A N 1
ATOM 1638 C CA . GLY A 1 209 ? -0.956 -1.585 5.440 1.00 97.06 209 GLY A CA 1
ATOM 1639 C C . GLY A 1 209 ? -0.865 -0.597 4.289 1.00 97.06 209 GLY A C 1
ATOM 1640 O O . GLY A 1 209 ? -1.642 0.353 4.196 1.00 97.06 209 GLY A O 1
ATOM 1641 N N . VAL A 1 210 ? 0.106 -0.831 3.411 1.00 98.00 210 VAL A N 1
ATOM 1642 C CA . VAL A 1 210 ? 0.462 0.051 2.299 1.00 98.00 210 VAL A CA 1
ATOM 1643 C C . VAL A 1 210 ? 0.742 -0.751 1.035 1.00 98.00 210 VAL A C 1
ATOM 1645 O O . VAL A 1 210 ? 1.374 -1.806 1.064 1.00 98.00 210 VAL A O 1
ATOM 1648 N N . ASN A 1 211 ? 0.296 -0.203 -0.087 1.00 98.44 211 ASN A N 1
ATOM 1649 C CA . ASN A 1 211 ? 0.619 -0.667 -1.418 1.00 98.44 211 ASN A CA 1
ATOM 1650 C C . ASN A 1 211 ? 1.493 0.374 -2.128 1.00 98.44 211 ASN A C 1
ATOM 1652 O O . ASN A 1 211 ? 1.075 1.524 -2.298 1.00 98.44 211 ASN A O 1
ATOM 1656 N N . ILE A 1 212 ? 2.676 -0.041 -2.577 1.00 98.00 212 ILE A N 1
ATOM 1657 C CA . ILE A 1 212 ? 3.676 0.824 -3.210 1.00 98.00 212 ILE A CA 1
ATOM 1658 C C . ILE A 1 212 ? 3.686 0.578 -4.722 1.00 98.00 212 ILE A C 1
ATOM 1660 O O . ILE A 1 212 ? 3.936 -0.535 -5.169 1.00 98.00 212 ILE A O 1
ATOM 1664 N N . ASP A 1 213 ? 3.471 1.637 -5.498 1.00 96.75 213 ASP A N 1
ATOM 1665 C CA . ASP 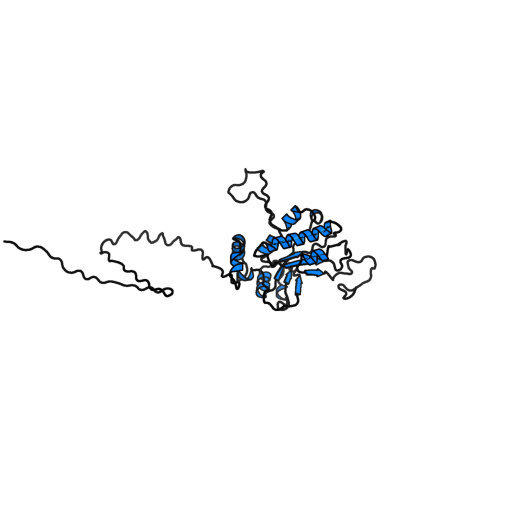A 1 213 ? 3.307 1.605 -6.955 1.00 96.75 213 ASP A CA 1
ATOM 1666 C C . ASP A 1 213 ? 4.055 2.778 -7.610 1.00 96.75 213 ASP A C 1
ATOM 1668 O O . ASP A 1 213 ? 3.480 3.770 -8.058 1.00 96.75 213 ASP A O 1
ATOM 1672 N N . THR A 1 214 ? 5.388 2.731 -7.557 1.00 93.12 214 THR A N 1
ATOM 1673 C CA . THR A 1 214 ? 6.249 3.854 -7.978 1.00 93.12 214 THR A CA 1
ATOM 1674 C C . THR A 1 214 ? 6.285 4.055 -9.499 1.00 93.12 214 THR A C 1
ATOM 1676 O O . THR A 1 214 ? 6.387 5.185 -9.973 1.00 93.12 214 THR A O 1
ATOM 1679 N N . GLU A 1 215 ? 6.223 2.972 -10.276 1.00 93.44 215 GLU A N 1
ATOM 1680 C CA . GLU A 1 215 ? 6.293 2.956 -11.748 1.00 93.44 215 GLU A CA 1
ATOM 1681 C C . GLU A 1 215 ? 7.427 3.778 -12.400 1.00 93.44 215 GLU A C 1
ATOM 1683 O O . GLU A 1 215 ? 7.385 4.090 -13.590 1.00 93.44 215 GLU A O 1
ATOM 1688 N N . LYS A 1 216 ? 8.481 4.131 -11.658 1.00 94.19 216 LYS A N 1
ATOM 1689 C CA . LYS A 1 216 ? 9.605 4.912 -12.190 1.00 94.19 216 LYS A CA 1
ATOM 1690 C C . LYS A 1 216 ? 10.721 4.027 -12.750 1.00 94.19 216 LYS A C 1
ATOM 1692 O O . LYS A 1 216 ? 11.029 3.001 -12.134 1.00 94.19 216 LYS A O 1
ATOM 1697 N N . PRO A 1 217 ? 11.381 4.425 -13.857 1.00 93.25 217 PRO A N 1
ATOM 1698 C CA . PRO A 1 217 ? 12.590 3.765 -14.340 1.00 93.25 217 PRO A CA 1
ATOM 1699 C C . PRO A 1 217 ? 13.688 3.785 -13.273 1.00 93.25 217 PRO A C 1
ATOM 1701 O O . PRO A 1 217 ? 14.028 4.840 -12.740 1.00 93.25 217 PRO A O 1
ATOM 1704 N N . MET A 1 218 ? 14.255 2.620 -12.967 1.00 92.62 218 MET A N 1
ATOM 1705 C CA . MET A 1 218 ? 15.304 2.453 -11.959 1.00 92.62 218 MET A CA 1
ATOM 1706 C C . MET A 1 218 ? 16.210 1.292 -12.350 1.00 92.62 218 MET A C 1
ATOM 1708 O O . MET A 1 218 ? 15.735 0.252 -12.801 1.00 92.62 218 MET A O 1
ATOM 1712 N N . HIS A 1 219 ? 17.515 1.461 -12.165 1.00 92.88 219 HIS A N 1
ATOM 1713 C CA . HIS A 1 219 ? 18.531 0.464 -12.492 1.00 92.88 219 HIS A CA 1
ATOM 1714 C C . HIS A 1 219 ? 19.743 0.606 -11.564 1.00 92.88 219 HIS A C 1
ATOM 1716 O O . HIS A 1 219 ? 19.864 1.588 -10.833 1.00 92.88 219 HIS A O 1
ATOM 1722 N N . GLY A 1 220 ? 20.636 -0.386 -11.586 1.00 93.62 220 GLY A N 1
ATOM 1723 C CA . GLY A 1 220 ? 21.885 -0.352 -10.822 1.00 93.62 220 GLY A CA 1
ATOM 1724 C C . GLY A 1 220 ? 21.665 -0.160 -9.319 1.00 93.62 220 GLY A C 1
ATOM 1725 O O . GLY A 1 220 ? 20.830 -0.833 -8.716 1.00 93.62 220 GLY A O 1
ATOM 1726 N N . GLU A 1 221 ? 22.421 0.758 -8.718 1.00 94.50 221 GLU A N 1
ATOM 1727 C CA . GLU A 1 221 ? 22.372 1.027 -7.275 1.00 94.50 221 GLU A CA 1
ATOM 1728 C C . GLU A 1 221 ? 21.017 1.570 -6.815 1.00 94.50 221 GLU A C 1
ATOM 1730 O O . GLU A 1 221 ? 20.493 1.098 -5.810 1.00 94.50 221 GLU A O 1
ATOM 1735 N N . THR A 1 222 ? 20.390 2.473 -7.578 1.00 94.69 222 THR A N 1
ATOM 1736 C CA . THR A 1 222 ? 19.057 2.997 -7.238 1.00 94.69 222 THR A CA 1
ATOM 1737 C C . THR A 1 222 ? 18.039 1.869 -7.109 1.00 94.69 222 THR A C 1
ATOM 1739 O O . THR A 1 222 ? 17.266 1.853 -6.162 1.00 94.69 222 THR A O 1
ATOM 1742 N N . SER A 1 223 ? 18.079 0.873 -7.998 1.00 94.25 223 SER A N 1
ATOM 1743 C CA . SER A 1 223 ? 17.208 -0.300 -7.883 1.00 94.25 223 SER A CA 1
ATOM 1744 C C . SER A 1 223 ? 17.425 -1.052 -6.565 1.00 94.25 223 SER A C 1
ATOM 1746 O O . SER A 1 223 ? 16.461 -1.339 -5.867 1.00 94.25 223 SER A O 1
ATOM 1748 N N . LYS A 1 224 ? 18.674 -1.291 -6.147 1.00 95.25 224 LYS A N 1
ATOM 1749 C CA . LYS A 1 224 ? 18.970 -1.956 -4.863 1.00 95.25 224 LYS A CA 1
ATOM 1750 C C . LYS A 1 224 ? 18.457 -1.159 -3.663 1.00 95.25 224 LYS A C 1
ATOM 1752 O O . LYS A 1 224 ? 17.901 -1.740 -2.735 1.00 95.25 224 LYS A O 1
ATOM 1757 N N . CYS A 1 225 ? 18.589 0.165 -3.701 1.00 97.25 225 CYS A N 1
ATOM 1758 C CA . CYS A 1 225 ? 18.087 1.047 -2.647 1.00 97.25 225 CYS A CA 1
ATOM 1759 C C . CYS A 1 225 ? 16.555 0.977 -2.487 1.00 97.25 225 CYS A C 1
ATOM 1761 O O . CYS A 1 225 ? 16.047 1.253 -1.401 1.00 97.25 225 CYS A O 1
ATOM 1763 N N . LEU A 1 226 ? 15.818 0.549 -3.522 1.00 96.94 226 LEU A N 1
ATOM 1764 C CA . LEU A 1 226 ? 14.375 0.300 -3.439 1.00 96.94 226 LEU A CA 1
ATOM 1765 C C . LEU A 1 226 ? 14.058 -0.857 -2.494 1.00 96.94 226 LEU A C 1
ATOM 1767 O O . LEU A 1 226 ? 13.142 -0.755 -1.684 1.00 96.94 226 LEU A O 1
ATOM 1771 N N . ALA A 1 227 ? 14.840 -1.937 -2.550 1.00 96.00 227 ALA A N 1
ATOM 1772 C CA . ALA A 1 227 ? 14.690 -3.037 -1.605 1.00 96.00 227 ALA A CA 1
ATOM 1773 C C . ALA A 1 227 ? 15.016 -2.592 -0.174 1.00 96.00 227 ALA A C 1
ATOM 1775 O O . ALA A 1 227 ? 14.303 -2.963 0.757 1.00 96.00 227 ALA A O 1
ATOM 1776 N N . SER A 1 228 ? 16.048 -1.756 0.004 1.00 97.44 228 SER A N 1
ATOM 1777 C CA . SER A 1 228 ? 16.375 -1.182 1.314 1.00 97.44 228 SER A CA 1
ATOM 1778 C C . SER A 1 228 ? 15.215 -0.368 1.886 1.00 97.44 228 SER A C 1
ATOM 1780 O O . SER A 1 228 ? 14.897 -0.541 3.056 1.00 97.44 228 SER A O 1
ATOM 1782 N N . LEU A 1 229 ? 14.535 0.447 1.068 1.00 97.81 229 LEU A N 1
ATOM 1783 C CA . LEU A 1 229 ? 13.344 1.191 1.492 1.00 97.81 229 LEU A CA 1
ATOM 1784 C C . LEU A 1 229 ? 12.260 0.266 2.055 1.00 97.81 229 LEU A C 1
ATOM 1786 O O . LEU A 1 229 ? 11.766 0.500 3.154 1.00 97.81 229 LEU A O 1
ATOM 1790 N N . VAL A 1 230 ? 11.901 -0.788 1.318 1.00 97.88 230 VAL A N 1
ATOM 1791 C CA . VAL A 1 230 ? 10.821 -1.701 1.727 1.00 97.88 230 VAL A CA 1
ATOM 1792 C C . VAL A 1 230 ? 11.224 -2.521 2.958 1.00 97.88 230 VAL A C 1
ATOM 1794 O O . VAL A 1 230 ? 10.399 -2.756 3.839 1.00 97.88 230 VAL A O 1
ATOM 1797 N N . HIS A 1 231 ? 12.496 -2.911 3.065 1.00 97.31 231 HIS A N 1
ATOM 1798 C CA . HIS A 1 231 ? 13.011 -3.619 4.237 1.00 97.31 231 HIS A CA 1
ATOM 1799 C C . HIS A 1 231 ? 13.018 -2.738 5.495 1.00 97.31 231 HIS A C 1
ATOM 1801 O O . HIS A 1 231 ? 12.578 -3.171 6.559 1.00 97.31 231 HIS A O 1
ATOM 1807 N N . GLU A 1 232 ? 13.473 -1.489 5.374 1.00 97.38 232 GLU A N 1
ATOM 1808 C CA . GLU A 1 232 ? 13.444 -0.508 6.463 1.00 97.38 232 GLU A CA 1
ATOM 1809 C C . GLU A 1 232 ? 12.005 -0.196 6.891 1.00 97.38 232 GLU A C 1
ATOM 1811 O O . GLU A 1 232 ? 11.724 -0.133 8.087 1.00 97.38 232 GLU A O 1
ATOM 1816 N N . LEU A 1 233 ? 11.084 -0.067 5.928 1.00 97.44 233 LEU A N 1
ATOM 1817 C CA . LEU A 1 233 ? 9.661 0.109 6.203 1.00 97.44 233 LEU A CA 1
ATOM 1818 C C . LEU A 1 233 ? 9.105 -1.070 7.009 1.00 97.44 233 LEU A C 1
ATOM 1820 O O . LEU A 1 233 ? 8.494 -0.851 8.052 1.00 97.44 233 LEU A O 1
ATOM 1824 N N . ARG A 1 234 ? 9.333 -2.314 6.559 1.00 96.38 234 ARG A N 1
ATOM 1825 C CA . ARG A 1 234 ? 8.907 -3.525 7.281 1.00 96.38 234 ARG A CA 1
ATOM 1826 C C . ARG A 1 234 ? 9.408 -3.508 8.720 1.00 96.38 234 ARG A C 1
ATOM 1828 O O . ARG A 1 234 ? 8.612 -3.677 9.640 1.00 96.38 234 ARG A O 1
ATOM 1835 N N . HIS A 1 235 ? 10.705 -3.262 8.894 1.00 95.50 235 HIS A N 1
ATOM 1836 C CA . HIS A 1 235 ? 11.332 -3.245 10.208 1.00 95.50 235 HIS A CA 1
ATOM 1837 C C . HIS A 1 235 ? 10.701 -2.209 11.142 1.00 95.50 235 HIS A C 1
ATOM 1839 O O . HIS A 1 235 ? 10.466 -2.512 12.312 1.00 95.50 235 HIS A O 1
ATOM 1845 N N . GLU A 1 236 ? 10.407 -1.008 10.636 1.00 94.69 236 GLU A N 1
ATOM 1846 C CA . GLU A 1 236 ? 9.760 0.041 11.423 1.00 94.69 236 GLU A CA 1
ATOM 1847 C C . GLU A 1 236 ? 8.320 -0.333 11.792 1.00 94.69 236 GLU A C 1
ATOM 1849 O O . GLU A 1 236 ? 7.951 -0.228 12.959 1.00 94.69 236 GLU A O 1
ATOM 1854 N N . LEU A 1 237 ? 7.508 -0.805 10.837 1.00 93.88 237 LEU A N 1
ATOM 1855 C CA . LEU A 1 237 ? 6.106 -1.147 11.104 1.00 93.88 237 LEU A CA 1
ATOM 1856 C C . LEU A 1 237 ? 5.970 -2.265 12.151 1.00 93.88 237 LEU A C 1
ATOM 1858 O O . LEU A 1 237 ? 5.045 -2.217 12.962 1.00 93.88 237 LEU A O 1
ATOM 1862 N N . GLU A 1 238 ? 6.911 -3.214 12.192 1.00 92.88 238 GLU A N 1
ATOM 1863 C CA . GLU A 1 238 ? 6.976 -4.298 13.186 1.00 92.88 238 GLU A CA 1
ATOM 1864 C C . GLU A 1 238 ? 7.156 -3.813 14.636 1.00 92.88 238 GLU A C 1
ATOM 1866 O O . GLU A 1 238 ? 6.809 -4.547 15.571 1.00 92.88 238 GLU A O 1
ATOM 1871 N N . GLN A 1 239 ? 7.667 -2.590 14.833 1.00 91.00 239 GLN A N 1
ATOM 1872 C CA . GLN A 1 239 ? 7.909 -2.019 16.163 1.00 91.00 239 GLN A CA 1
ATOM 1873 C C . GLN A 1 239 ? 6.641 -1.482 16.837 1.00 91.00 239 GLN A C 1
ATOM 1875 O O . GLN A 1 239 ? 6.635 -1.303 18.056 1.00 91.00 239 GLN A O 1
ATOM 1880 N N . HIS A 1 240 ? 5.565 -1.228 16.083 1.00 90.19 240 HIS A N 1
ATOM 1881 C CA . HIS A 1 240 ? 4.367 -0.561 16.604 1.00 90.19 240 HIS A CA 1
ATOM 1882 C C . HIS A 1 240 ? 3.178 -1.510 16.664 1.00 90.19 240 HIS A C 1
ATOM 1884 O O . HIS A 1 240 ? 2.906 -2.256 15.728 1.00 90.19 240 HIS A O 1
ATOM 1890 N N . ALA A 1 241 ? 2.408 -1.449 17.750 1.00 90.12 241 ALA A N 1
ATOM 1891 C CA . ALA A 1 241 ? 1.309 -2.385 17.994 1.00 90.12 241 ALA A CA 1
ATOM 1892 C C . ALA A 1 241 ? 0.235 -2.381 16.890 1.00 90.12 241 ALA A C 1
ATOM 1894 O O . ALA A 1 241 ? -0.252 -3.445 16.514 1.00 90.12 241 ALA A O 1
ATOM 1895 N N . LEU A 1 242 ? -0.115 -1.202 16.358 1.00 91.06 242 LEU A N 1
ATOM 1896 C CA . LEU A 1 242 ? -1.130 -1.064 15.307 1.00 91.06 242 LEU A CA 1
ATOM 1897 C C . LEU A 1 242 ? -0.631 -1.494 13.922 1.00 91.06 242 LEU A C 1
ATOM 1899 O O . LEU A 1 242 ? -1.436 -1.878 13.086 1.00 91.06 242 LEU A O 1
ATOM 1903 N N . THR A 1 243 ? 0.675 -1.452 13.664 1.00 92.69 243 TH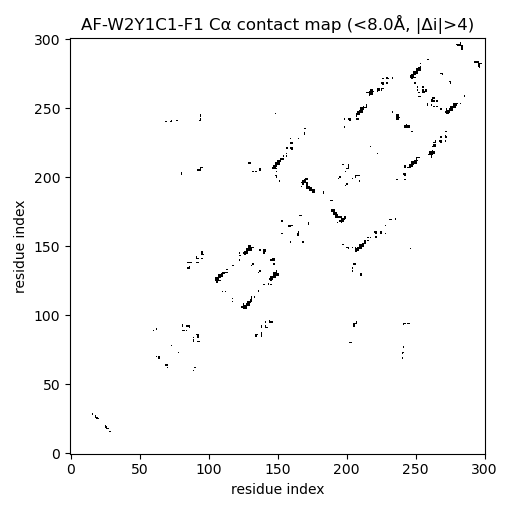R A N 1
ATOM 1904 C CA . THR A 1 243 ? 1.231 -1.751 12.333 1.00 92.69 243 THR A CA 1
ATOM 1905 C C . THR A 1 243 ? 2.071 -3.020 12.296 1.00 92.69 243 THR A C 1
ATOM 1907 O O . THR A 1 243 ? 2.570 -3.380 11.236 1.00 92.69 243 THR A O 1
ATOM 1910 N N . GLN A 1 244 ? 2.204 -3.733 13.417 1.00 91.75 244 GLN A N 1
ATOM 1911 C CA . GLN A 1 244 ? 3.085 -4.896 13.537 1.00 91.75 244 GLN A CA 1
ATOM 1912 C C . GLN A 1 244 ? 2.816 -5.970 12.475 1.00 91.75 244 GLN A C 1
ATOM 1914 O O . GLN A 1 244 ? 3.744 -6.611 11.994 1.00 91.75 244 GLN A O 1
ATOM 1919 N N . ASN A 1 245 ? 1.549 -6.135 12.093 1.00 91.44 245 ASN A N 1
ATOM 1920 C CA . ASN A 1 245 ? 1.107 -7.086 11.072 1.00 91.44 245 ASN A CA 1
ATOM 1921 C C . ASN A 1 245 ? 0.616 -6.382 9.795 1.00 91.44 245 ASN A C 1
ATOM 1923 O O . ASN A 1 245 ? -0.218 -6.930 9.069 1.00 91.44 245 ASN A O 1
ATOM 1927 N N . ALA A 1 246 ? 1.081 -5.154 9.550 1.00 94.88 246 ALA A N 1
ATOM 1928 C CA . ALA A 1 246 ? 0.695 -4.383 8.381 1.00 94.88 246 ALA A CA 1
ATOM 1929 C C . ALA A 1 246 ? 1.083 -5.120 7.092 1.00 94.88 246 ALA A C 1
ATOM 1931 O O . ALA A 1 246 ? 2.198 -5.628 6.955 1.00 94.88 246 ALA A O 1
ATOM 1932 N N . GLN A 1 247 ? 0.158 -5.165 6.140 1.00 96.12 247 GLN A N 1
ATOM 1933 C CA . GLN A 1 247 ? 0.364 -5.730 4.818 1.00 96.12 247 GLN A CA 1
ATOM 1934 C C . GLN A 1 247 ? 1.162 -4.742 3.955 1.00 96.12 247 GLN A C 1
ATOM 1936 O O . GLN A 1 247 ? 0.737 -3.612 3.741 1.00 96.12 247 GLN A O 1
ATOM 1941 N N . ILE A 1 248 ? 2.314 -5.163 3.444 1.00 97.94 248 ILE A N 1
ATOM 1942 C CA . ILE A 1 248 ? 3.121 -4.396 2.495 1.00 97.94 248 ILE A CA 1
ATOM 1943 C C . ILE A 1 248 ? 3.053 -5.106 1.151 1.00 97.94 248 ILE A C 1
ATOM 1945 O O . ILE A 1 248 ? 3.563 -6.218 1.006 1.00 97.94 248 ILE A O 1
ATOM 1949 N N . THR A 1 249 ? 2.462 -4.452 0.160 1.00 97.88 249 THR A N 1
ATOM 1950 C CA . THR A 1 249 ? 2.411 -4.937 -1.224 1.00 97.88 249 THR A CA 1
ATOM 1951 C C . THR A 1 249 ? 3.170 -3.995 -2.142 1.00 97.88 249 THR A C 1
ATOM 1953 O O . THR A 1 249 ? 3.292 -2.798 -1.871 1.00 97.88 249 THR A O 1
ATOM 1956 N N . PHE A 1 250 ? 3.726 -4.547 -3.216 1.00 98.19 250 PHE A N 1
ATOM 1957 C CA . PHE A 1 250 ? 4.526 -3.780 -4.163 1.00 98.19 250 PHE A CA 1
ATOM 1958 C C . PHE A 1 250 ? 4.155 -4.140 -5.599 1.00 98.19 250 PHE A C 1
ATOM 1960 O O . PHE A 1 250 ? 4.222 -5.312 -5.983 1.00 98.19 250 PHE A O 1
ATOM 1967 N N . ASP A 1 251 ? 3.811 -3.135 -6.395 1.00 97.56 251 ASP A N 1
ATOM 1968 C CA . ASP A 1 251 ? 3.484 -3.289 -7.805 1.00 97.56 251 ASP A CA 1
ATOM 1969 C C . ASP A 1 251 ? 4.760 -3.375 -8.638 1.00 97.56 251 ASP A C 1
ATOM 1971 O O . ASP A 1 251 ? 5.643 -2.511 -8.608 1.00 97.56 251 ASP A O 1
ATOM 1975 N N . VAL A 1 252 ? 4.871 -4.458 -9.398 1.00 96.31 252 VAL A N 1
ATOM 1976 C CA . VAL A 1 252 ? 6.007 -4.717 -10.278 1.00 96.31 252 VAL A CA 1
ATOM 1977 C C . VAL A 1 252 ? 5.535 -4.787 -11.725 1.00 96.31 252 VAL A C 1
ATOM 1979 O O . VAL A 1 252 ? 4.401 -5.200 -11.992 1.00 96.31 252 VAL A O 1
ATOM 1982 N N . PRO A 1 253 ? 6.393 -4.409 -12.690 1.00 94.50 253 PRO A N 1
ATOM 1983 C CA . PRO A 1 253 ? 6.074 -4.591 -14.101 1.00 94.50 253 PRO A CA 1
ATOM 1984 C C . PRO A 1 253 ? 5.763 -6.060 -14.417 1.00 94.50 253 PRO A C 1
ATOM 1986 O O . PRO A 1 253 ? 6.108 -6.968 -13.669 1.00 94.50 253 PRO A O 1
ATOM 1989 N N . TRP A 1 254 ? 5.172 -6.336 -15.575 1.00 92.19 254 TRP A N 1
ATOM 1990 C CA . TRP A 1 254 ? 4.836 -7.707 -15.978 1.00 92.19 254 TRP A CA 1
ATOM 1991 C C . TRP A 1 254 ? 6.055 -8.621 -16.226 1.00 92.19 254 TRP A C 1
ATOM 1993 O O . TRP A 1 254 ? 5.891 -9.831 -16.387 1.00 92.19 254 TRP A O 1
ATOM 2003 N N . ALA A 1 255 ? 7.280 -8.079 -16.244 1.00 90.44 255 ALA A N 1
ATOM 2004 C CA . ALA A 1 255 ? 8.518 -8.853 -16.288 1.00 90.44 255 ALA A CA 1
ATOM 2005 C C . ALA A 1 255 ? 9.697 -8.120 -15.613 1.00 90.44 255 ALA A C 1
ATOM 2007 O O . ALA A 1 255 ? 9.791 -6.896 -15.695 1.00 90.44 255 ALA A O 1
ATOM 2008 N N . PRO A 1 256 ? 10.678 -8.851 -15.042 1.00 91.25 256 PRO A N 1
A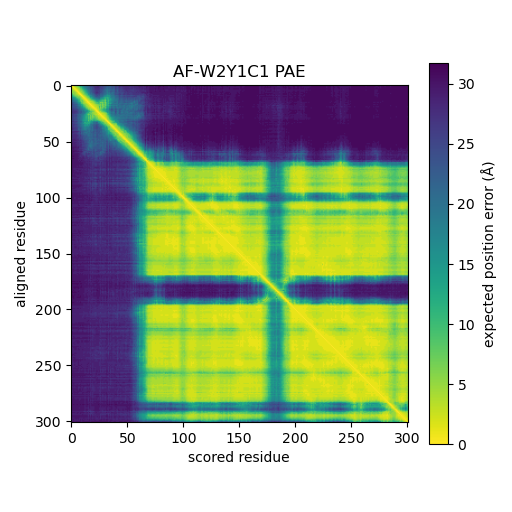TOM 2009 C CA . PRO A 1 256 ? 11.855 -8.256 -14.396 1.00 91.25 256 PRO A CA 1
ATOM 2010 C C . PRO A 1 256 ? 12.911 -7.735 -15.386 1.00 91.25 256 PRO A C 1
ATOM 2012 O O . PRO A 1 256 ? 13.945 -7.208 -14.985 1.00 91.25 256 PRO A O 1
ATOM 2015 N N . ARG A 1 257 ? 12.694 -7.902 -16.696 1.00 87.81 257 ARG A N 1
ATOM 2016 C CA . ARG A 1 257 ? 13.687 -7.646 -17.754 1.00 87.81 257 ARG A CA 1
ATOM 2017 C C . ARG A 1 257 ? 13.711 -6.183 -18.217 1.00 87.81 257 ARG A C 1
ATOM 2019 O O . ARG A 1 257 ? 13.831 -5.925 -19.409 1.00 87.81 257 ARG A O 1
ATOM 2026 N N . GLY A 1 258 ? 13.591 -5.239 -17.284 1.00 89.06 258 GLY A N 1
ATOM 2027 C CA . GLY A 1 258 ? 13.740 -3.814 -17.584 1.00 89.06 258 GLY A CA 1
ATOM 2028 C C . GLY A 1 258 ? 12.586 -3.198 -18.370 1.00 89.06 258 GLY A C 1
ATOM 2029 O O . GLY A 1 258 ? 12.822 -2.294 -19.169 1.00 89.06 258 GLY A O 1
ATOM 2030 N N . VAL A 1 259 ? 11.359 -3.683 -18.167 1.00 90.44 259 VAL A N 1
ATOM 2031 C CA . VAL A 1 259 ? 10.143 -3.122 -18.783 1.00 90.44 259 VAL A CA 1
ATOM 2032 C C . VAL A 1 259 ? 10.054 -1.625 -18.457 1.00 90.44 259 VAL A C 1
ATOM 2034 O O . VAL A 1 259 ? 10.077 -1.249 -17.288 1.00 90.44 259 VAL A O 1
ATOM 2037 N N . ASP A 1 260 ? 10.018 -0.762 -19.474 1.00 88.56 260 ASP A N 1
ATOM 2038 C CA . ASP A 1 260 ? 10.099 0.708 -19.348 1.00 88.56 260 ASP A CA 1
ATOM 2039 C C . ASP A 1 260 ? 11.311 1.224 -18.548 1.00 88.56 260 ASP A C 1
ATOM 2041 O O . ASP A 1 260 ? 11.246 2.227 -17.839 1.00 88.56 260 ASP A O 1
ATOM 2045 N N . GLY A 1 261 ? 12.440 0.514 -18.607 1.00 91.06 261 GLY A N 1
ATOM 2046 C CA . GLY A 1 261 ? 13.630 0.855 -17.824 1.00 91.06 261 GLY A CA 1
ATOM 2047 C C . GLY A 1 261 ? 13.495 0.553 -16.327 1.00 91.06 261 GLY A C 1
ATOM 2048 O O . GLY A 1 261 ? 14.317 1.015 -15.533 1.00 91.06 261 GLY A O 1
ATOM 2049 N N . ARG A 1 262 ? 12.481 -0.224 -15.924 1.00 93.81 262 ARG A N 1
ATOM 2050 C CA . ARG A 1 262 ? 12.246 -0.670 -14.543 1.00 93.81 262 ARG A CA 1
ATOM 2051 C C . ARG A 1 262 ? 12.966 -1.994 -14.286 1.00 93.81 262 ARG A C 1
ATOM 2053 O O . ARG A 1 262 ? 12.421 -3.076 -14.500 1.00 93.81 262 ARG A O 1
ATOM 2060 N N . TYR A 1 263 ? 14.209 -1.916 -13.823 1.00 95.25 263 TYR A N 1
ATOM 2061 C CA . TYR A 1 263 ? 15.015 -3.068 -13.407 1.00 95.25 263 TYR A CA 1
ATOM 2062 C C . TYR A 1 263 ? 14.916 -3.273 -11.895 1.00 95.25 263 TYR A C 1
ATOM 2064 O O . TYR A 1 263 ? 15.918 -3.162 -11.195 1.00 95.25 263 TYR A O 1
ATOM 2072 N N . TYR A 1 264 ? 13.710 -3.506 -11.373 1.00 96.12 264 TYR A N 1
ATOM 2073 C CA . TYR A 1 264 ? 13.480 -3.638 -9.927 1.00 96.12 264 TYR A CA 1
ATOM 2074 C C . TYR A 1 264 ? 14.139 -4.904 -9.349 1.00 96.12 264 TYR A C 1
ATOM 2076 O O . TYR A 1 264 ? 14.277 -5.899 -10.069 1.00 96.12 264 TYR A O 1
ATOM 2084 N N . PRO A 1 265 ? 14.523 -4.915 -8.060 1.00 96.00 265 PRO A N 1
ATOM 2085 C CA . PRO A 1 265 ? 15.137 -6.079 -7.429 1.00 96.00 265 PRO A CA 1
ATOM 2086 C C . PRO A 1 265 ? 14.036 -7.029 -6.927 1.00 96.00 265 PRO A C 1
ATOM 2088 O O . PRO A 1 265 ? 13.668 -7.030 -5.756 1.00 96.00 265 PRO A O 1
ATOM 2091 N N . TRP A 1 266 ? 13.428 -7.797 -7.839 1.00 95.94 266 TRP A N 1
ATOM 2092 C CA . TRP A 1 266 ? 12.222 -8.591 -7.541 1.00 95.94 266 TRP A CA 1
ATOM 2093 C C . TRP A 1 266 ? 12.408 -9.572 -6.382 1.00 95.94 266 TRP A C 1
ATOM 2095 O O . TRP A 1 266 ? 11.486 -9.753 -5.593 1.00 95.94 266 TRP A O 1
ATOM 2105 N N . SER A 1 267 ? 13.579 -10.210 -6.277 1.00 95.94 267 SER A N 1
ATOM 2106 C CA . SER A 1 267 ? 13.841 -11.199 -5.226 1.00 95.94 267 SER A CA 1
ATOM 2107 C C . SER A 1 267 ? 13.872 -10.545 -3.848 1.00 95.94 267 SER A C 1
ATOM 2109 O O . SER A 1 267 ? 13.322 -11.077 -2.890 1.00 95.94 267 SER A O 1
ATOM 2111 N N . GLU A 1 268 ? 14.520 -9.392 -3.749 1.00 96.38 268 GLU A N 1
ATOM 2112 C CA . GLU A 1 268 ? 14.676 -8.643 -2.514 1.00 96.38 268 GLU A CA 1
ATOM 2113 C C . GLU A 1 268 ? 13.368 -7.950 -2.117 1.00 96.38 268 GLU A C 1
ATOM 2115 O O . GLU A 1 268 ? 13.012 -7.956 -0.941 1.00 96.38 268 GLU A O 1
ATOM 2120 N N . LEU A 1 269 ? 12.600 -7.437 -3.088 1.00 97.25 269 LEU A N 1
ATOM 2121 C CA . LEU A 1 269 ? 11.243 -6.933 -2.847 1.00 97.25 269 LEU A CA 1
ATOM 2122 C C . LEU A 1 269 ? 10.322 -8.043 -2.333 1.00 97.25 269 LEU A C 1
ATOM 2124 O O . LEU A 1 269 ? 9.647 -7.856 -1.326 1.00 97.25 269 LEU A O 1
ATOM 2128 N N . ALA A 1 270 ? 10.338 -9.222 -2.963 1.00 96.50 270 ALA A N 1
ATOM 2129 C CA . ALA A 1 270 ? 9.540 -10.365 -2.520 1.00 96.50 270 ALA A CA 1
ATOM 2130 C C . ALA A 1 270 ? 9.918 -10.855 -1.111 1.00 96.50 270 ALA A C 1
ATOM 2132 O O . ALA A 1 270 ? 9.087 -11.450 -0.436 1.00 96.50 270 ALA A O 1
ATOM 2133 N N . ALA A 1 271 ? 11.155 -10.619 -0.665 1.00 96.12 271 ALA A N 1
ATOM 2134 C CA . ALA A 1 271 ? 11.594 -10.964 0.684 1.00 96.12 271 ALA A CA 1
ATOM 2135 C C . ALA A 1 271 ? 11.136 -9.952 1.754 1.00 96.12 271 ALA A C 1
ATOM 2137 O O . ALA A 1 271 ? 11.098 -10.303 2.932 1.00 96.12 271 ALA A O 1
ATOM 2138 N N . ALA A 1 272 ? 10.820 -8.709 1.371 1.00 94.75 272 ALA A N 1
ATOM 2139 C CA . ALA A 1 272 ? 10.419 -7.639 2.293 1.00 94.75 272 ALA A CA 1
ATOM 2140 C C . ALA A 1 272 ? 8.901 -7.345 2.281 1.00 94.75 272 ALA A C 1
ATOM 2142 O O . ALA A 1 272 ? 8.347 -6.866 3.279 1.00 94.75 272 ALA A O 1
ATOM 2143 N N . SER A 1 273 ? 8.223 -7.642 1.171 1.00 96.88 273 SER A N 1
ATOM 2144 C CA . SER A 1 273 ? 6.773 -7.504 0.982 1.00 96.88 273 SER A CA 1
ATOM 2145 C C . SER A 1 273 ? 6.025 -8.808 1.283 1.00 96.88 273 SER A C 1
ATOM 2147 O O . SER A 1 273 ? 6.591 -9.892 1.203 1.00 96.88 273 SER A O 1
ATOM 2149 N N . ASP A 1 274 ? 4.729 -8.714 1.585 1.00 95.81 274 ASP A N 1
ATOM 2150 C CA . ASP A 1 274 ? 3.858 -9.888 1.741 1.00 95.81 274 ASP A CA 1
ATOM 2151 C C . ASP A 1 274 ? 3.608 -10.590 0.400 1.00 95.81 274 ASP A C 1
ATOM 2153 O O . ASP A 1 274 ? 3.579 -11.817 0.324 1.00 95.81 274 ASP A O 1
ATOM 2157 N N . PHE A 1 275 ? 3.437 -9.812 -0.671 1.00 95.25 275 PHE A N 1
ATOM 2158 C CA . PHE A 1 275 ? 3.457 -10.297 -2.048 1.00 95.25 275 PHE A CA 1
ATOM 2159 C C . PHE A 1 275 ? 3.692 -9.149 -3.034 1.00 95.25 275 PHE A C 1
ATOM 2161 O O . PHE A 1 275 ? 3.507 -7.971 -2.719 1.00 95.25 275 PHE A O 1
ATOM 2168 N N . LEU A 1 276 ? 4.088 -9.519 -4.252 1.00 97.38 276 LEU A N 1
ATOM 2169 C CA . LEU A 1 276 ? 4.230 -8.602 -5.378 1.00 97.38 276 LEU A CA 1
ATOM 2170 C C . LEU A 1 276 ? 2.963 -8.630 -6.233 1.00 97.38 276 LEU A C 1
ATOM 2172 O O . LEU A 1 276 ? 2.483 -9.709 -6.594 1.00 97.38 276 LEU A O 1
ATOM 2176 N N . PHE A 1 277 ? 2.450 -7.457 -6.593 1.00 96.25 277 PHE A N 1
ATOM 2177 C CA . PHE A 1 277 ? 1.361 -7.324 -7.550 1.00 96.25 277 PHE A CA 1
ATOM 2178 C C . PHE A 1 277 ? 1.949 -7.168 -8.959 1.00 96.25 277 PHE A C 1
ATOM 2180 O O . PHE A 1 277 ? 2.501 -6.131 -9.316 1.00 96.25 277 PHE A O 1
ATOM 2187 N N . VAL A 1 278 ? 1.894 -8.230 -9.765 1.00 95.69 278 VAL A N 1
ATOM 2188 C CA . VAL A 1 278 ? 2.424 -8.202 -11.136 1.00 95.69 278 VAL A CA 1
ATOM 2189 C C . VAL A 1 278 ? 1.402 -7.537 -12.055 1.00 95.69 278 VAL A C 1
ATOM 2191 O O . VAL A 1 278 ? 0.356 -8.125 -12.349 1.00 95.69 278 VAL A O 1
ATOM 2194 N N . MET A 1 279 ? 1.729 -6.345 -12.558 1.00 94.75 279 MET A N 1
ATOM 2195 C CA . MET A 1 279 ? 0.877 -5.555 -13.455 1.00 94.75 279 MET A CA 1
ATOM 2196 C C . MET A 1 279 ? 0.831 -6.153 -14.869 1.00 94.75 279 MET A C 1
ATOM 2198 O O . MET A 1 279 ? 1.402 -5.635 -15.824 1.00 94.75 279 MET A O 1
ATOM 2202 N N . SER A 1 280 ? 0.166 -7.301 -14.988 1.00 92.94 280 SER A N 1
ATOM 2203 C CA . SER A 1 280 ? 0.023 -8.126 -16.197 1.00 92.94 280 SER A CA 1
ATOM 2204 C C . SER A 1 280 ? -1.118 -7.662 -17.112 1.00 92.94 280 SER A C 1
ATOM 2206 O O . SER A 1 280 ? -1.863 -8.460 -17.679 1.00 92.94 280 SER A O 1
ATOM 2208 N N . TYR A 1 281 ? -1.250 -6.350 -17.258 1.00 91.69 281 TYR A N 1
ATOM 2209 C CA . TYR A 1 281 ? -2.148 -5.664 -18.180 1.00 91.69 281 TYR A CA 1
ATOM 2210 C C . TYR A 1 281 ? -1.360 -4.589 -18.926 1.00 91.69 281 TYR A C 1
ATOM 2212 O O . TYR A 1 281 ? -0.213 -4.304 -18.590 1.00 91.69 281 TYR A O 1
ATOM 2220 N N . ASP A 1 282 ? -1.945 -4.050 -19.992 1.00 89.19 282 ASP A N 1
ATOM 2221 C CA . ASP A 1 282 ? -1.317 -3.047 -20.854 1.00 89.19 282 ASP A CA 1
ATOM 2222 C C . ASP A 1 282 ? 0.051 -3.498 -21.403 1.00 89.19 282 ASP A C 1
ATOM 2224 O O . ASP A 1 282 ? 0.898 -2.698 -21.784 1.00 89.19 282 ASP A O 1
ATOM 2228 N N . MET A 1 283 ? 0.269 -4.812 -21.529 1.00 86.25 283 MET A N 1
ATOM 2229 C CA . MET A 1 283 ? 1.585 -5.375 -21.864 1.00 86.25 283 MET A CA 1
ATOM 2230 C C . MET A 1 283 ? 2.059 -4.991 -23.274 1.00 86.25 283 MET A C 1
ATOM 2232 O O . MET A 1 283 ? 3.252 -4.997 -23.565 1.00 86.25 283 MET A O 1
ATOM 2236 N N . ARG A 1 284 ? 1.125 -4.670 -24.178 1.00 75.19 284 ARG A N 1
ATOM 2237 C CA . ARG A 1 284 ? 1.416 -4.241 -25.556 1.00 75.19 284 ARG A CA 1
ATOM 2238 C C . ARG A 1 284 ? 1.577 -2.728 -25.709 1.00 75.19 284 ARG A C 1
ATOM 2240 O O . ARG A 1 284 ? 2.099 -2.314 -26.737 1.00 75.19 284 ARG A O 1
ATOM 2247 N N . SER A 1 285 ? 1.176 -1.913 -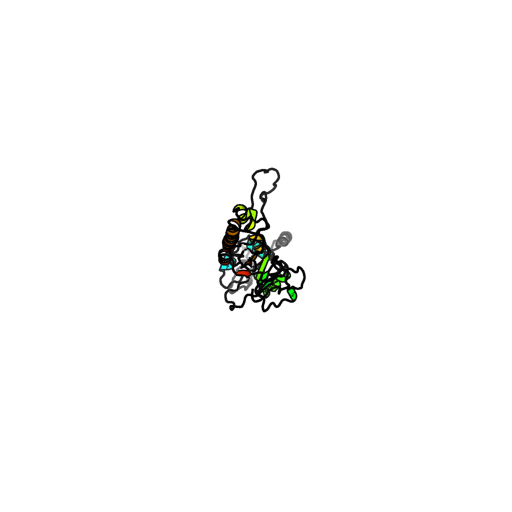24.729 1.00 66.75 285 SER A N 1
ATOM 2248 C CA . SER A 1 285 ? 1.358 -0.451 -24.794 1.00 66.75 285 SER A CA 1
ATOM 2249 C C . SER A 1 285 ? 2.818 -0.027 -24.569 1.00 66.75 285 SER A C 1
ATOM 2251 O O . SER A 1 285 ? 3.182 1.108 -24.858 1.00 66.75 285 SER A O 1
ATOM 2253 N N . GLN A 1 286 ? 3.663 -0.960 -24.119 1.00 65.25 286 GLN A N 1
ATOM 2254 C CA . GLN A 1 286 ? 5.067 -0.752 -23.744 1.00 65.25 286 GLN A CA 1
ATOM 2255 C C . GLN A 1 286 ? 6.058 -1.370 -24.757 1.00 65.25 286 GLN A C 1
ATOM 2257 O O . GLN A 1 286 ? 7.238 -1.550 -24.462 1.00 65.25 286 GLN A O 1
ATOM 2262 N N . ILE A 1 287 ? 5.587 -1.737 -25.959 1.00 66.56 287 ILE A N 1
ATOM 2263 C CA . ILE A 1 287 ? 6.372 -2.418 -27.003 1.00 66.56 287 ILE A CA 1
ATOM 2264 C C . ILE A 1 287 ? 6.296 -1.610 -28.300 1.00 66.56 287 ILE A C 1
ATOM 2266 O O . ILE A 1 287 ? 5.237 -1.510 -28.914 1.00 66.56 287 ILE A O 1
ATOM 2270 N N . TYR A 1 288 ? 7.429 -1.039 -28.716 1.00 67.38 288 TYR A N 1
ATOM 2271 C CA . TYR A 1 288 ? 7.502 -0.062 -29.815 1.00 67.38 288 TYR A CA 1
ATOM 2272 C C . TYR A 1 288 ? 8.114 -0.610 -31.117 1.00 67.38 288 TYR A C 1
ATOM 2274 O O . TYR A 1 288 ? 8.153 0.102 -32.119 1.00 67.38 288 TYR A O 1
ATOM 2282 N N . ASP A 1 289 ? 8.611 -1.848 -31.123 1.00 67.81 289 ASP A N 1
ATOM 2283 C CA . ASP A 1 289 ? 9.333 -2.454 -32.252 1.00 67.81 289 ASP A CA 1
ATOM 2284 C C . ASP A 1 289 ? 8.411 -3.104 -33.303 1.00 67.81 289 ASP A C 1
ATOM 2286 O O . ASP A 1 289 ? 8.766 -3.164 -34.481 1.00 67.81 289 ASP A O 1
ATOM 2290 N N . ALA A 1 290 ? 7.208 -3.534 -32.911 1.00 66.56 290 ALA A N 1
ATOM 2291 C CA . ALA A 1 290 ? 6.200 -4.102 -33.802 1.00 66.56 290 ALA A CA 1
ATOM 2292 C C . ALA A 1 290 ? 4.808 -3.508 -33.526 1.00 66.56 290 ALA A C 1
ATOM 2294 O O . ALA A 1 290 ? 4.150 -3.847 -32.543 1.00 66.56 290 ALA A O 1
ATOM 2295 N N . CYS A 1 291 ? 4.322 -2.659 -34.439 1.00 73.56 291 CYS A N 1
ATOM 2296 C CA . CYS A 1 291 ? 2.983 -2.060 -34.376 1.00 73.56 291 CYS A CA 1
ATOM 2297 C C . CYS A 1 291 ? 1.903 -3.060 -34.839 1.00 73.56 291 CYS A C 1
ATOM 2299 O O . CYS A 1 291 ? 1.277 -2.903 -35.887 1.00 73.56 291 CYS A O 1
ATOM 2301 N N . VAL A 1 292 ? 1.731 -4.142 -34.078 1.00 81.94 292 VAL A N 1
ATOM 2302 C CA . VAL A 1 292 ? 0.730 -5.188 -34.321 1.00 81.94 292 VAL A CA 1
ATOM 2303 C C . VAL A 1 292 ? -0.211 -5.245 -33.124 1.00 81.94 292 VAL A C 1
ATOM 2305 O O . VAL A 1 292 ? 0.235 -5.362 -31.982 1.00 81.94 292 VAL A O 1
ATOM 2308 N N . ALA A 1 293 ? -1.518 -5.174 -33.384 1.00 83.38 293 ALA A N 1
ATOM 2309 C CA . ALA A 1 293 ? -2.531 -5.288 -32.341 1.00 83.38 293 ALA A CA 1
ATOM 2310 C C . ALA A 1 293 ? -2.398 -6.622 -31.584 1.00 83.38 293 ALA A C 1
ATOM 2312 O O . ALA A 1 293 ? -2.150 -7.673 -32.177 1.00 83.38 293 ALA A O 1
ATOM 2313 N N . GLY A 1 294 ? -2.591 -6.584 -30.267 1.00 83.56 294 GLY A N 1
ATOM 2314 C CA . GLY A 1 294 ? -2.497 -7.755 -29.402 1.00 83.56 294 GLY A CA 1
ATOM 2315 C C . GLY A 1 294 ? -3.403 -7.636 -28.184 1.00 83.56 294 GLY A C 1
ATOM 2316 O O . GLY A 1 294 ? -3.986 -6.585 -27.928 1.00 83.56 294 GLY A O 1
ATOM 2317 N N . ALA A 1 295 ? -3.532 -8.734 -27.440 1.00 89.06 295 ALA A N 1
ATOM 2318 C CA . ALA A 1 295 ? -4.297 -8.742 -26.199 1.00 89.06 295 ALA A CA 1
ATOM 2319 C C . ALA A 1 295 ? -3.653 -7.833 -25.139 1.00 89.06 295 ALA A C 1
ATOM 2321 O O . ALA A 1 295 ? -2.429 -7.698 -25.097 1.00 89.06 295 ALA A O 1
ATOM 2322 N N . ASN A 1 296 ? -4.488 -7.268 -24.262 1.00 89.00 296 ASN A N 1
ATOM 2323 C CA . ASN A 1 296 ? -4.039 -6.410 -23.168 1.00 89.00 296 ASN A CA 1
ATOM 2324 C C . ASN A 1 296 ? -3.246 -7.179 -22.099 1.00 89.00 296 ASN A C 1
ATOM 2326 O O . ASN A 1 296 ? -2.169 -6.766 -21.679 1.00 89.00 296 ASN A O 1
ATOM 2330 N N . SER A 1 297 ? -3.799 -8.325 -21.701 1.00 92.12 297 SER A N 1
ATOM 2331 C CA . SER A 1 297 ? -3.314 -9.222 -20.650 1.00 92.12 297 SER A CA 1
ATOM 2332 C C . SER A 1 297 ? -3.267 -10.670 -21.168 1.00 92.12 297 SER A C 1
ATOM 2334 O O . SER A 1 297 ? -4.079 -11.520 -20.791 1.00 92.12 297 SER A O 1
ATOM 2336 N N . PRO A 1 298 ? -2.386 -10.971 -22.139 1.00 88.75 298 PRO A N 1
ATOM 2337 C CA . PRO A 1 298 ? -2.290 -12.303 -22.724 1.00 88.75 298 PRO A CA 1
ATOM 2338 C C . PRO A 1 298 ? -1.895 -13.357 -21.679 1.00 88.75 298 PRO A C 1
ATOM 2340 O O . PRO A 1 298 ? -0.941 -13.183 -20.930 1.00 88.75 298 PRO A O 1
ATOM 2343 N N . TRP A 1 299 ? -2.580 -14.505 -21.690 1.00 84.50 299 TRP A N 1
ATOM 2344 C CA . TRP A 1 299 ? -2.260 -15.646 -20.817 1.00 84.50 299 TRP A CA 1
ATOM 2345 C C . TRP A 1 299 ? -0.855 -16.226 -21.056 1.00 84.50 299 TRP A C 1
ATOM 2347 O O . TRP A 1 299 ? -0.251 -16.809 -20.158 1.00 84.50 299 TRP A O 1
ATOM 2357 N N . ARG A 1 300 ? -0.342 -16.108 -22.285 1.00 77.75 300 ARG A N 1
ATOM 2358 C CA . ARG A 1 300 ? 1.004 -16.544 -22.668 1.00 77.75 300 ARG A CA 1
ATOM 2359 C C . ARG A 1 300 ? 1.692 -15.448 -23.457 1.00 77.75 300 ARG A C 1
ATOM 2361 O O . ARG A 1 300 ? 1.066 -14.845 -24.331 1.00 77.75 300 ARG A O 1
ATOM 2368 N N . TRP A 1 301 ? 2.969 -15.254 -23.151 1.00 63.94 301 TRP A N 1
ATOM 2369 C CA . TRP A 1 301 ? 3.856 -14.313 -23.814 1.00 63.94 301 TRP A CA 1
ATOM 2370 C C . TRP A 1 301 ? 5.103 -15.026 -24.320 1.00 63.94 301 TRP A C 1
ATOM 2372 O O . TRP A 1 301 ? 5.662 -15.828 -23.536 1.00 63.94 301 TRP A O 1
#

Foldseek 3Di:
DDDDDDDDDDDDDDFDWDWDDDDPDTDTDGDDDDDDDDPDDDPPPVPVVVPPPPPPPPPPQPPDDPDCVLVVQADPVLVVLLVVQPAPHSNLLFAQDCVPPDDDDADEEEDCDPDPVLVVDPLQRHAEYEAYLDSVSSNVNSVSSHFYAHEDEPAPLVCLLVPVSLVLQQDKDFAQDPPDPPPDDDDDDSTDISCNHQVNVCNNSSGLAYEYERPDQDDDPSLVSVLVSLQVNLVVLCSGSRRVRRAYEYEDEQDCPCQVNHNHPQVSNCVRGPYYHYPQFQNVVRDDPDPDDDHGRDPPD

Nearest PDB structures (foldseek):
  3alg-assembly1_A  TM=6.963E-01  e=2.177E-07  Nicotiana tabacum
  3alf-assembly1_A  TM=6.966E-01  e=4.284E-07  Nicotiana tabacum
  3aqu-assembly3_C  TM=6.788E-01  e=2.554E-06  Arabidopsis thaliana
  4mnm-assembly1_A  TM=7.006E-01  e=3.695E-06  Cycas revoluta
  2b8w-assembly1_B  TM=3.436E-01  e=4.900E+00  Homo sapiens

Sequence (301 aa):
MEGRKSRPPKDTFRSFSCVIRSSGTLYQIQIGGIRYEQAMQCLLVGLVLLAATTQCVSRSVSVYDAKGLFADRLTQEDRARLLKCPCSSASLCLPVDFAGKKTRKEIFAFSVATDDRWKQYDWEQLTTVAWNEDKELLCHAHSKGVKIVVKHNFDDVNQLCNVSARQEWIKVQCQCTSLRATACSAPIECCDCVLQTTYNMIVENYADGVNIDTEKPMHGETSKCLASLVHELRHELEQHALTQNAQITFDVPWAPRGVDGRYYPWSELAAASDFLFVMSYDMRSQIYDACVAGANSPWRW

pLDDT: mean 75.59, std 24.66, range [28.33, 98.44]

Secondary structure (DSSP, 8-state):
-------PPPP---------EETTEE---------S---SS-SSSSSSSSS--------------SSTHHHHH--HHHHHHHTT--SSSGGGGS----TTSPP----EEE---SSGGGGGS-TTT-SEEES---HHHHHHHHHTT-EEEEE-----GGGTT-HHHHHHHHS--EE--SS-TTS--SSS--SEE----HHHHHHHHT-SEEEE-----B-HHHHHHHHHHHHHHHHHHTTSTTTTT-EEEEEEES-TTTBTTB---HHHHHHHSSEEEEE-SSTTTT--S------SS-S--

Mean predicted aligned error: 15.05 Å

Radius of gyration: 33.28 Å; Cα contacts (8 Å, |Δi|>4): 373; chains: 1; bounding box: 60×55×141 Å